Protein AF-A0A6A8FCG9-F1 (afdb_monomer_lite)

Radius of gyration: 38.19 Å; chains: 1; bounding box: 105×22×112 Å

Foldseek 3Di:
DPPVVPVVVVVVVVPVPVPPPPPPVVVVVVVVVVVVVVVVVVVVVLVVLLVVLVVLLVLLVVLLVLLVVLLVLLVVLQVLLLVLLVVLVVVPVPPDPDDVVNLVSLVVSLVVSVVSLVVSVVSVVVSQVSVVVSPDPQGDDRQDCQCSVLSVDPDPVSSVVSNVVQADVVVRGGPSSVVVNVVSVVSSVVSVVVSVVSVVVSVVD

Sequence (205 aa):
MAWILGELSWWNHRNTRCSCCGSSSAQRTKKFLKQQLQAEKAENDRFLEMDKLRKEIDFANLYLEKFISYYDEYGNLYEKAINKLDRLLFIKDEKHYLIENDFIQVSATAYELEKDYNQLMNTYNLLKTMITNLDISIEIKKLSKDYLKPLEEYEFEEFKRKYRENLRIDLNEPEVLFSYQLYLTDHYNKIVEHVKLLNDQYRSI

Secondary structure (DSSP, 8-state):
--SSSSHHHHHHHH----TTSSHHHHHHHHHHHHHHHHHHHHHHHHHHHHHHHHHHHHHHHHHHHHHHHHHHHHHHHHHHHHHHHHHHHHHHHS-----HHHHHHHHHHHHHHHHHHHHHHHHHHHHHHHHHHTT-S-PPPPPPGGGGGGGG-SSHHHHHHHHHHHEETTTTEEHHHHHHHHHHHHHHHHHHHHHHHHHHHHHH-

Structure (mmCIF, N/CA/C/O backbone):
data_AF-A0A6A8FCG9-F1
#
_entry.id   AF-A0A6A8FCG9-F1
#
loop_
_atom_site.group_PDB
_atom_site.id
_atom_site.type_symbol
_atom_site.label_atom_id
_atom_site.label_alt_id
_atom_site.label_comp_id
_atom_site.label_asym_id
_atom_site.label_entity_id
_atom_site.label_seq_id
_atom_site.pdbx_PDB_ins_code
_atom_site.Cartn_x
_atom_site.Cartn_y
_atom_site.Cartn_z
_atom_site.occupancy
_atom_site.B_iso_or_equiv
_atom_site.auth_seq_id
_atom_site.auth_comp_id
_atom_site.auth_asym_id
_atom_site.auth_atom_id
_atom_site.pdbx_PDB_model_num
ATOM 1 N N . MET A 1 1 ? 79.045 12.529 -75.791 1.00 46.34 1 MET A N 1
ATOM 2 C CA . MET A 1 1 ? 78.167 12.994 -74.694 1.00 46.34 1 MET A CA 1
ATOM 3 C C . MET A 1 1 ? 76.752 13.244 -75.215 1.00 46.34 1 MET A C 1
ATOM 5 O O . MET A 1 1 ? 76.388 14.382 -75.452 1.00 46.34 1 MET A O 1
ATOM 9 N N . ALA A 1 2 ? 75.967 12.188 -75.444 1.00 46.94 2 ALA A N 1
ATOM 10 C CA . ALA A 1 2 ? 74.549 12.326 -75.818 1.00 46.94 2 ALA A CA 1
ATOM 11 C C . ALA A 1 2 ? 73.687 11.125 -75.374 1.00 46.94 2 ALA A C 1
ATOM 13 O O . ALA A 1 2 ? 72.554 10.988 -75.808 1.00 46.94 2 ALA A O 1
ATOM 14 N N . TRP A 1 3 ? 74.216 10.258 -74.501 1.00 39.25 3 TRP A N 1
ATOM 15 C CA . TRP A 1 3 ? 73.508 9.074 -73.993 1.00 39.25 3 TRP A CA 1
ATOM 16 C C . TRP A 1 3 ? 72.964 9.251 -72.566 1.00 39.25 3 TRP A C 1
ATOM 18 O O . TRP A 1 3 ? 72.280 8.376 -72.064 1.00 39.25 3 TRP A O 1
ATOM 28 N N . ILE A 1 4 ? 73.204 10.406 -71.931 1.00 48.38 4 ILE A N 1
ATOM 29 C CA . ILE A 1 4 ? 72.737 10.704 -70.560 1.00 48.38 4 ILE A CA 1
ATOM 30 C C . ILE A 1 4 ? 71.414 11.504 -70.558 1.00 48.38 4 ILE A C 1
ATOM 32 O O . ILE A 1 4 ? 70.748 11.615 -69.536 1.00 48.38 4 ILE A O 1
ATOM 36 N N . LEU A 1 5 ? 70.964 12.016 -71.712 1.00 46.75 5 LEU A N 1
ATOM 37 C CA . LEU A 1 5 ? 69.726 12.810 -71.806 1.00 46.75 5 LEU A CA 1
ATOM 38 C C . LEU A 1 5 ? 68.478 11.992 -72.193 1.00 46.75 5 LEU A C 1
ATOM 40 O O . LEU A 1 5 ? 67.368 12.508 -72.105 1.00 46.75 5 LEU A O 1
ATOM 44 N N . GLY A 1 6 ? 68.633 10.719 -72.576 1.00 43.69 6 GLY A N 1
ATOM 45 C CA . GLY A 1 6 ? 67.507 9.833 -72.909 1.00 43.69 6 GLY A CA 1
ATOM 46 C C . GLY A 1 6 ? 66.831 9.197 -71.688 1.00 43.69 6 GLY A C 1
ATOM 47 O O . GLY A 1 6 ? 65.606 9.070 -71.654 1.00 43.69 6 GLY A O 1
ATOM 48 N N . GLU A 1 7 ? 67.604 8.859 -70.651 1.00 42.38 7 GLU A N 1
ATOM 49 C CA . GLU A 1 7 ? 67.104 8.117 -69.481 1.00 42.38 7 GLU A CA 1
ATOM 50 C C . GLU A 1 7 ? 66.397 8.997 -68.436 1.00 42.38 7 GLU A C 1
ATOM 52 O O . GLU A 1 7 ? 65.542 8.512 -67.694 1.00 42.38 7 GLU A O 1
ATOM 57 N N . LEU A 1 8 ? 66.641 10.312 -68.433 1.00 43.81 8 LEU A N 1
ATOM 58 C CA . LEU A 1 8 ? 65.914 11.253 -67.568 1.00 43.81 8 LEU A CA 1
ATOM 59 C C . LEU A 1 8 ? 64.473 11.528 -68.045 1.00 43.81 8 LEU A C 1
ATOM 61 O O . LEU A 1 8 ? 63.628 11.926 -67.242 1.00 43.81 8 LEU A O 1
ATOM 65 N N . SER A 1 9 ? 64.153 11.263 -69.319 1.00 47.75 9 SER A N 1
ATOM 66 C CA . SER A 1 9 ? 62.776 11.391 -69.833 1.00 47.75 9 SER A CA 1
ATOM 67 C C . SER A 1 9 ? 61.881 10.205 -69.441 1.00 47.75 9 SER A C 1
ATOM 69 O O . SER A 1 9 ? 60.682 10.373 -69.220 1.00 47.75 9 SER A O 1
ATOM 71 N N . TRP A 1 10 ? 62.473 9.019 -69.261 1.00 42.97 10 TRP A N 1
ATOM 72 C CA . TRP A 1 10 ? 61.761 7.804 -68.851 1.00 42.97 10 TRP A CA 1
ATOM 73 C C . TRP A 1 10 ? 61.472 7.749 -67.348 1.00 42.97 10 TRP A C 1
ATOM 75 O O . TRP A 1 10 ? 60.494 7.125 -66.930 1.00 42.97 10 TRP A O 1
ATOM 85 N N . TRP A 1 11 ? 62.268 8.439 -66.527 1.00 42.28 11 TRP A N 1
ATOM 86 C CA . TRP A 1 11 ? 62.018 8.537 -65.086 1.00 42.28 11 TRP A CA 1
ATOM 87 C C . TRP A 1 11 ? 60.912 9.545 -64.738 1.00 42.28 11 TRP A C 1
ATOM 89 O O . TRP A 1 11 ? 60.097 9.284 -63.853 1.00 42.28 11 TRP A O 1
ATOM 99 N N . ASN A 1 12 ? 60.795 10.644 -65.493 1.00 43.72 12 ASN A N 1
ATOM 100 C CA . ASN A 1 12 ? 59.718 11.622 -65.296 1.00 43.72 12 ASN A CA 1
ATOM 101 C C . ASN A 1 12 ? 58.345 11.140 -65.799 1.00 43.72 12 ASN A C 1
ATOM 103 O O . ASN A 1 12 ? 57.317 11.617 -65.316 1.00 43.72 12 ASN A O 1
ATOM 107 N N . HIS A 1 13 ? 58.297 10.142 -66.688 1.00 45.53 13 HIS A N 1
ATOM 108 C CA . HIS A 1 13 ? 57.032 9.559 -67.150 1.00 45.53 13 HIS A CA 1
ATOM 109 C C . HIS A 1 13 ? 56.477 8.429 -66.273 1.00 45.53 13 HIS A C 1
ATOM 111 O O . HIS A 1 13 ? 55.287 8.138 -66.362 1.00 45.53 13 HIS A O 1
ATOM 117 N N . ARG A 1 14 ? 57.274 7.822 -65.380 1.00 40.66 14 ARG A N 1
ATOM 118 C CA . ARG A 1 14 ? 56.754 6.853 -64.389 1.00 40.66 14 ARG A CA 1
ATOM 119 C C . ARG A 1 14 ? 56.282 7.486 -63.085 1.00 40.66 14 ARG A C 1
ATOM 121 O O . ARG A 1 14 ? 55.603 6.817 -62.312 1.00 40.66 14 ARG A O 1
ATOM 128 N N . ASN A 1 15 ? 56.596 8.761 -62.859 1.00 43.50 15 ASN A N 1
ATOM 129 C CA . ASN A 1 15 ? 56.184 9.492 -61.662 1.00 43.50 15 ASN A CA 1
ATOM 130 C C . ASN A 1 15 ? 55.158 10.599 -61.928 1.00 43.50 15 ASN A C 1
ATOM 132 O O . ASN A 1 15 ? 54.900 11.431 -61.061 1.00 43.50 15 ASN A O 1
ATOM 136 N N . THR A 1 16 ? 54.456 10.542 -63.060 1.00 45.41 16 THR A N 1
ATOM 137 C CA . THR A 1 16 ? 53.083 11.055 -63.111 1.00 45.41 16 THR A CA 1
ATOM 138 C C . THR A 1 16 ? 52.189 10.053 -62.386 1.00 45.41 16 THR A C 1
ATOM 140 O O . THR A 1 16 ? 51.400 9.314 -62.972 1.00 45.41 16 THR A O 1
ATOM 143 N N . ARG A 1 17 ? 52.325 10.021 -61.051 1.00 44.09 17 ARG A N 1
ATOM 144 C CA . ARG A 1 17 ? 51.248 9.551 -60.183 1.00 44.09 17 ARG A CA 1
ATOM 145 C C . ARG A 1 17 ? 50.007 10.297 -60.637 1.00 44.09 17 ARG A C 1
ATOM 147 O O . ARG A 1 17 ? 49.941 11.518 -60.521 1.00 44.09 17 ARG A O 1
ATOM 154 N N . CYS A 1 18 ? 49.049 9.553 -61.172 1.00 45.53 18 CYS A N 1
ATOM 155 C CA . CYS A 1 18 ? 47.715 10.052 -61.414 1.00 45.53 18 CYS A CA 1
ATOM 156 C C . CYS A 1 18 ? 47.186 10.582 -60.073 1.00 45.53 18 CYS A C 1
ATOM 158 O O . CYS A 1 18 ? 46.784 9.815 -59.195 1.00 45.53 18 CYS A O 1
ATOM 160 N N . SER A 1 19 ? 47.230 11.901 -59.891 1.00 45.44 19 SER A N 1
ATOM 161 C CA . SER A 1 19 ? 46.722 12.607 -58.711 1.00 45.44 19 SER A CA 1
ATOM 162 C C . SER A 1 19 ? 45.193 12.532 -58.605 1.00 45.44 19 SER A C 1
ATOM 164 O O . SER A 1 19 ? 44.610 13.041 -57.653 1.00 45.44 19 SER A O 1
ATOM 166 N N . CYS A 1 20 ? 44.535 11.841 -59.541 1.00 48.50 20 CYS A N 1
ATOM 167 C CA . CYS A 1 20 ? 43.086 11.735 -59.637 1.00 48.50 2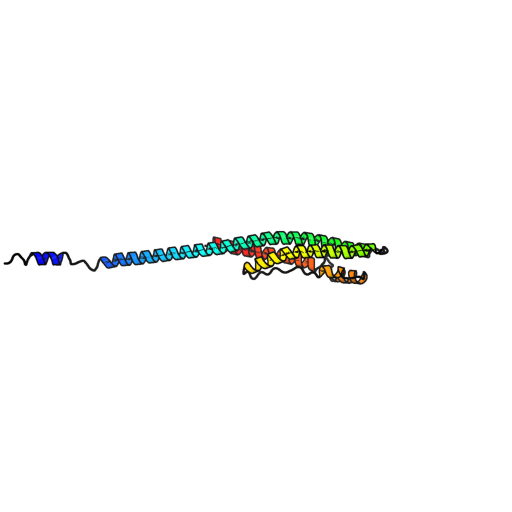0 CYS A CA 1
ATOM 168 C C . CYS A 1 20 ? 42.508 10.399 -59.131 1.00 48.50 20 CYS A C 1
ATOM 170 O O . CYS A 1 20 ? 41.290 10.284 -59.032 1.00 48.50 20 CYS A O 1
ATOM 172 N N . CYS A 1 21 ? 43.333 9.406 -58.759 1.00 46.78 21 CYS A N 1
ATOM 173 C CA . CYS A 1 21 ? 42.839 8.075 -58.352 1.00 46.78 21 CYS A CA 1
ATOM 174 C C . CYS A 1 21 ? 42.989 7.749 -56.851 1.00 46.78 21 CYS A C 1
ATOM 176 O O . CYS A 1 21 ? 42.431 6.758 -56.389 1.00 46.78 21 CYS A O 1
ATOM 178 N N . GLY A 1 22 ? 43.705 8.573 -56.073 1.00 46.44 22 GLY A N 1
ATOM 179 C CA . GLY A 1 22 ? 43.894 8.373 -54.623 1.00 46.44 22 GLY A CA 1
ATOM 180 C C . GLY A 1 22 ? 42.853 9.062 -53.728 1.00 46.44 22 GLY A C 1
ATOM 181 O O . GLY A 1 22 ? 42.743 8.743 -52.548 1.00 46.44 22 GLY A O 1
ATOM 182 N N . SER A 1 23 ? 42.080 10.003 -54.274 1.00 54.47 23 SER A N 1
ATOM 183 C CA . SER A 1 23 ? 41.102 10.805 -53.526 1.00 54.47 23 SER A CA 1
ATOM 184 C C . SER A 1 23 ? 39.745 10.109 -53.391 1.00 54.47 23 SER A C 1
ATOM 186 O O . SER A 1 23 ? 39.128 10.168 -52.330 1.00 54.47 23 SER A O 1
ATOM 188 N N . SER A 1 24 ? 39.291 9.391 -54.423 1.00 60.97 24 SER A N 1
ATOM 189 C CA . SER A 1 24 ? 37.960 8.772 -54.441 1.00 60.97 24 SER A CA 1
ATOM 190 C C . SER A 1 24 ? 37.843 7.562 -53.507 1.00 60.97 24 SER A C 1
ATOM 192 O O . SER A 1 24 ? 36.815 7.402 -52.850 1.00 60.97 24 SER A O 1
ATOM 194 N N . SER A 1 25 ? 38.889 6.737 -53.392 1.00 66.38 25 SER A N 1
ATOM 195 C CA . SER A 1 25 ? 38.917 5.574 -52.497 1.00 66.38 25 SER A CA 1
ATOM 196 C C . SER A 1 25 ? 39.014 5.998 -51.031 1.00 66.38 25 SER A C 1
ATOM 198 O O . SER A 1 25 ? 38.178 5.589 -50.233 1.00 66.38 25 SER A O 1
ATOM 200 N N . ALA A 1 26 ? 39.933 6.902 -50.682 1.00 71.75 26 ALA A N 1
ATOM 201 C CA . ALA A 1 26 ? 40.074 7.426 -49.322 1.00 71.75 26 ALA A CA 1
ATOM 202 C C . ALA A 1 26 ? 38.817 8.180 -48.845 1.00 71.75 26 ALA A C 1
ATOM 204 O O . ALA A 1 26 ? 38.399 8.044 -47.693 1.00 71.75 26 ALA A O 1
ATOM 205 N N . GLN A 1 27 ? 38.165 8.940 -49.732 1.00 74.69 27 GLN A N 1
ATOM 206 C CA . GLN A 1 27 ? 36.923 9.650 -49.420 1.00 74.69 27 GLN A CA 1
ATOM 207 C C . GLN A 1 27 ? 35.727 8.695 -49.267 1.00 74.69 27 GLN A C 1
ATOM 209 O O . GLN A 1 27 ? 34.886 8.917 -48.392 1.00 74.69 27 GLN A O 1
ATOM 214 N N . ARG A 1 28 ? 35.679 7.596 -50.036 1.00 75.19 28 ARG A N 1
ATOM 215 C CA . ARG A 1 28 ? 34.712 6.499 -49.837 1.00 75.19 28 ARG A CA 1
ATOM 216 C C . ARG A 1 28 ? 34.945 5.775 -48.514 1.00 75.19 28 ARG A C 1
ATOM 218 O O . ARG A 1 28 ? 33.991 5.626 -47.758 1.00 75.19 28 ARG A O 1
ATOM 225 N N . THR A 1 29 ? 36.185 5.415 -48.188 1.00 82.12 29 THR A N 1
ATOM 226 C CA . THR A 1 29 ? 36.531 4.774 -46.909 1.00 82.12 29 THR A CA 1
ATOM 227 C C . THR A 1 29 ? 36.175 5.674 -45.728 1.00 82.12 29 THR A C 1
ATOM 229 O O . THR A 1 29 ? 35.545 5.223 -44.779 1.00 82.12 29 THR A O 1
ATOM 232 N N . LYS A 1 30 ? 36.465 6.980 -45.803 1.00 87.75 30 LYS A N 1
ATOM 233 C CA . LYS A 1 30 ? 36.070 7.949 -44.768 1.00 87.75 30 LYS A CA 1
ATOM 234 C C . LYS A 1 30 ? 34.550 8.049 -44.605 1.00 87.75 30 LYS A C 1
ATOM 236 O O . LYS A 1 30 ? 34.071 8.181 -43.482 1.00 87.75 30 LYS A O 1
ATOM 241 N N . LYS A 1 31 ? 33.786 8.014 -45.703 1.00 87.88 31 LYS A N 1
ATOM 242 C CA . LYS A 1 31 ? 32.314 8.014 -45.657 1.00 87.88 31 LYS A CA 1
ATOM 243 C C . LYS A 1 31 ? 31.780 6.724 -45.026 1.00 87.88 31 LYS A C 1
ATOM 245 O O . LYS A 1 31 ? 30.916 6.807 -44.163 1.00 87.88 31 LYS A O 1
ATOM 250 N N . PHE A 1 32 ? 32.330 5.575 -45.411 1.00 90.50 32 PHE A N 1
ATOM 251 C CA . PHE A 1 32 ? 31.978 4.266 -44.862 1.00 90.50 32 PHE A CA 1
ATOM 252 C C . PHE A 1 32 ? 32.263 4.177 -43.356 1.00 90.50 32 PHE A C 1
ATOM 254 O O . PHE A 1 32 ? 31.366 3.859 -42.586 1.00 90.50 32 PHE A O 1
ATOM 261 N N . LEU A 1 33 ? 33.462 4.574 -42.916 1.00 90.38 33 LEU A N 1
ATOM 262 C CA . LEU A 1 33 ? 33.827 4.600 -41.494 1.00 90.38 33 LEU A CA 1
ATOM 263 C C . LEU A 1 33 ? 32.928 5.538 -40.678 1.00 90.38 33 LEU A C 1
ATOM 265 O O . LEU A 1 33 ? 32.563 5.221 -39.553 1.00 90.38 33 LEU A O 1
ATOM 269 N N . LYS A 1 34 ? 32.526 6.686 -41.242 1.00 92.50 34 LYS A N 1
ATOM 270 C CA . LYS A 1 34 ? 31.551 7.575 -40.590 1.00 92.50 34 LYS A CA 1
ATOM 271 C C . LYS A 1 34 ? 30.178 6.921 -40.440 1.00 92.50 34 LYS A C 1
ATOM 273 O O . LYS A 1 34 ? 29.548 7.118 -39.409 1.00 92.50 34 LYS A O 1
ATOM 278 N N . GLN A 1 35 ? 29.722 6.179 -41.448 1.00 91.88 35 GLN A N 1
ATOM 279 C CA . GLN A 1 35 ? 28.451 5.453 -41.392 1.00 91.88 35 GLN A CA 1
ATOM 280 C C . GLN A 1 35 ? 28.502 4.319 -40.363 1.00 91.88 35 GLN A C 1
ATOM 282 O O . GLN A 1 35 ? 27.570 4.189 -39.580 1.00 91.88 35 GLN A O 1
ATOM 287 N N . GLN A 1 36 ? 29.604 3.562 -40.309 1.00 91.69 36 GLN A N 1
ATOM 288 C CA . GLN A 1 36 ? 29.809 2.536 -39.283 1.00 91.69 36 GLN A CA 1
ATOM 289 C C . GLN A 1 36 ? 29.826 3.136 -37.876 1.00 91.69 36 GLN A C 1
ATOM 291 O O . GLN A 1 36 ? 29.080 2.682 -37.021 1.00 91.69 36 GLN A O 1
ATOM 296 N N . LEU A 1 37 ? 30.576 4.221 -37.659 1.00 93.12 37 LEU A N 1
ATOM 297 C CA . LEU A 1 37 ? 30.614 4.900 -36.362 1.00 93.12 37 LEU A CA 1
ATOM 298 C C . LEU A 1 37 ? 29.236 5.434 -35.936 1.00 93.12 37 LEU A C 1
ATOM 300 O O . LEU A 1 37 ? 28.917 5.446 -34.752 1.00 93.12 37 LEU A O 1
ATOM 304 N N . GLN A 1 38 ? 28.422 5.916 -36.879 1.00 94.38 38 GLN A N 1
ATOM 305 C CA . GLN A 1 38 ? 27.052 6.350 -36.585 1.00 94.38 38 GLN A CA 1
ATOM 306 C C . GLN A 1 38 ? 26.146 5.173 -36.213 1.00 94.38 38 GLN A C 1
ATOM 308 O O . GLN A 1 38 ? 25.347 5.314 -35.292 1.00 94.38 38 GLN A O 1
ATOM 313 N N . ALA A 1 39 ? 26.286 4.034 -36.895 1.00 92.19 39 ALA A N 1
ATOM 314 C CA . ALA A 1 39 ? 25.538 2.823 -36.578 1.00 92.19 39 ALA A CA 1
ATOM 315 C C . ALA A 1 39 ? 25.921 2.271 -35.195 1.00 92.19 39 ALA A C 1
ATOM 317 O O . ALA A 1 39 ? 25.033 2.037 -34.385 1.00 92.19 39 ALA A O 1
ATOM 318 N N . GLU A 1 40 ? 27.219 2.174 -34.888 1.00 90.75 40 GLU A N 1
ATOM 319 C CA . GLU A 1 40 ? 27.709 1.726 -33.575 1.00 90.75 40 GLU A CA 1
ATOM 320 C C . GLU A 1 40 ? 27.253 2.647 -32.440 1.00 90.75 40 GLU A C 1
ATOM 322 O O . GLU A 1 40 ? 26.867 2.174 -31.375 1.00 90.75 40 GLU A O 1
ATOM 327 N N . LYS A 1 41 ? 27.254 3.970 -32.655 1.00 93.88 41 LYS A N 1
ATOM 328 C CA . LYS A 1 41 ? 26.721 4.918 -31.665 1.00 93.88 41 LYS A CA 1
ATOM 329 C C . LYS A 1 41 ? 25.230 4.713 -31.429 1.00 93.88 41 LYS A C 1
ATOM 331 O O . LYS A 1 41 ? 24.822 4.631 -30.281 1.00 93.88 41 LYS A O 1
ATOM 336 N N . ALA A 1 42 ? 24.444 4.592 -32.499 1.00 92.62 42 ALA A N 1
ATOM 337 C CA . ALA A 1 42 ? 23.006 4.369 -32.388 1.00 92.62 42 ALA A CA 1
ATOM 338 C C . ALA A 1 42 ? 22.683 3.032 -31.701 1.00 92.62 42 ALA A C 1
ATOM 340 O O . ALA A 1 42 ? 21.748 2.956 -30.910 1.00 92.62 42 ALA A O 1
ATOM 341 N N . GLU A 1 43 ? 23.461 1.987 -31.977 1.00 92.06 43 GLU A N 1
ATOM 342 C CA . GLU A 1 43 ? 23.333 0.692 -31.314 1.00 92.06 43 GLU A CA 1
ATOM 343 C C . GLU A 1 43 ? 23.696 0.783 -29.825 1.00 92.06 43 GLU A C 1
ATOM 345 O O . GLU A 1 43 ? 22.937 0.315 -28.979 1.00 92.06 43 GLU A O 1
ATOM 350 N N . ASN A 1 44 ? 24.792 1.462 -29.479 1.00 94.00 44 ASN A N 1
ATOM 351 C CA . ASN A 1 44 ? 25.169 1.693 -28.085 1.00 94.00 44 ASN A CA 1
ATOM 352 C C . ASN A 1 44 ? 24.121 2.524 -27.323 1.00 94.00 44 ASN A C 1
ATOM 354 O O . ASN A 1 44 ? 23.804 2.207 -26.179 1.00 94.00 44 ASN A O 1
ATOM 358 N N . ASP A 1 45 ? 23.549 3.552 -27.954 1.00 93.94 45 ASP A N 1
ATOM 359 C CA . ASP A 1 45 ? 22.483 4.364 -27.358 1.00 93.94 45 ASP A CA 1
ATOM 360 C C . ASP A 1 45 ? 21.235 3.511 -27.063 1.00 93.94 45 ASP A C 1
ATOM 362 O O . ASP A 1 45 ? 20.688 3.599 -25.962 1.00 93.94 45 ASP A O 1
ATOM 366 N N . ARG A 1 46 ? 20.848 2.609 -27.981 1.00 92.56 46 ARG A N 1
ATOM 367 C CA . ARG A 1 46 ? 19.765 1.632 -27.750 1.00 92.56 46 ARG A CA 1
ATOM 368 C C . ARG A 1 46 ? 20.067 0.703 -26.580 1.00 92.56 46 ARG A C 1
ATOM 370 O O . ARG A 1 46 ? 19.215 0.516 -25.717 1.00 92.56 46 ARG A O 1
ATOM 377 N N . PHE A 1 47 ? 21.276 0.141 -26.517 1.00 93.69 47 PHE A N 1
ATOM 378 C CA . PHE A 1 47 ? 21.676 -0.726 -25.405 1.00 93.69 47 PHE A CA 1
ATOM 379 C C . PHE A 1 47 ? 21.601 -0.005 -24.054 1.00 93.69 47 PHE A C 1
ATOM 381 O O . PHE A 1 47 ? 21.122 -0.581 -23.076 1.00 93.69 47 PHE A O 1
ATOM 388 N N . LEU A 1 48 ? 22.040 1.255 -23.994 1.00 94.12 48 LEU A N 1
ATOM 389 C CA . LEU A 1 48 ? 21.961 2.071 -22.781 1.00 94.12 48 LEU A CA 1
ATOM 390 C C . LEU A 1 48 ? 20.513 2.352 -22.368 1.00 94.12 48 LEU A C 1
ATOM 392 O O . LEU A 1 48 ? 20.210 2.339 -21.176 1.00 94.12 48 LEU A O 1
ATOM 396 N N . GLU A 1 49 ? 19.624 2.614 -23.324 1.00 94.19 49 GLU A N 1
ATOM 397 C CA . GLU A 1 49 ? 18.199 2.832 -23.062 1.00 94.19 49 GLU A CA 1
ATOM 398 C C . GLU A 1 49 ? 17.516 1.559 -22.542 1.00 94.19 49 GLU A C 1
ATOM 400 O O . GLU A 1 49 ? 16.843 1.597 -21.511 1.00 94.19 49 GLU A O 1
ATOM 405 N N . MET A 1 50 ? 17.780 0.410 -23.171 1.00 94.06 50 MET A N 1
ATOM 406 C CA . MET A 1 50 ? 17.284 -0.888 -22.704 1.00 94.06 50 MET A CA 1
ATOM 407 C C . MET A 1 50 ? 17.774 -1.222 -21.288 1.00 94.06 50 MET A C 1
ATOM 409 O O . MET A 1 50 ? 16.996 -1.714 -20.474 1.00 94.06 50 MET A O 1
ATOM 413 N N . ASP A 1 51 ? 19.045 -0.959 -20.965 1.00 94.56 51 ASP A N 1
ATOM 414 C CA . ASP A 1 51 ? 19.591 -1.214 -19.623 1.00 94.56 51 ASP A CA 1
ATOM 415 C C . ASP A 1 51 ? 18.936 -0.331 -18.548 1.00 94.56 51 ASP A C 1
ATOM 417 O O . ASP A 1 51 ? 18.650 -0.806 -17.447 1.00 94.56 51 ASP A O 1
ATOM 421 N N . LYS A 1 52 ? 18.636 0.936 -18.869 1.00 92.56 52 LYS A N 1
ATOM 422 C CA . LYS A 1 52 ? 17.888 1.834 -17.973 1.00 92.56 52 LYS A CA 1
ATOM 423 C C . LYS A 1 52 ? 16.476 1.320 -17.716 1.00 92.56 52 LYS A C 1
ATOM 425 O O . LYS A 1 52 ? 16.120 1.104 -16.560 1.00 92.56 52 LYS A O 1
ATOM 430 N N . LEU A 1 53 ? 15.719 1.048 -18.780 1.00 93.81 53 LEU A N 1
ATOM 431 C CA . LEU A 1 53 ? 14.350 0.536 -18.674 1.00 93.81 53 LEU A CA 1
ATOM 432 C C . LEU A 1 53 ? 14.303 -0.782 -17.902 1.00 93.81 53 LEU A C 1
ATOM 434 O O . LEU A 1 53 ? 13.438 -0.975 -17.054 1.00 93.81 53 LEU A O 1
ATOM 438 N N . ARG A 1 54 ? 15.268 -1.679 -18.131 1.00 94.56 54 ARG A N 1
ATOM 439 C CA . ARG A 1 54 ? 15.367 -2.933 -17.381 1.00 94.56 54 ARG A CA 1
ATOM 440 C C . ARG A 1 54 ? 15.535 -2.694 -15.881 1.00 94.56 54 ARG A C 1
ATOM 442 O O . ARG A 1 54 ? 14.836 -3.322 -15.093 1.00 94.56 54 ARG A O 1
ATOM 449 N N . LYS A 1 55 ? 16.434 -1.789 -15.485 1.00 92.81 55 LYS A N 1
ATOM 450 C CA . LYS A 1 55 ? 16.649 -1.441 -14.071 1.00 92.81 55 LYS A CA 1
ATOM 451 C C . LYS A 1 55 ? 15.397 -0.848 -13.433 1.00 92.81 55 LYS A C 1
ATOM 453 O O . LYS A 1 55 ? 15.078 -1.198 -12.300 1.00 92.81 55 LYS A O 1
ATOM 458 N N . GLU A 1 56 ? 14.687 0.013 -14.155 1.00 92.12 56 GLU A N 1
ATOM 459 C CA . GLU A 1 56 ? 13.421 0.589 -13.692 1.00 92.12 56 GLU A CA 1
ATOM 460 C C . GLU A 1 56 ? 12.340 -0.487 -13.522 1.00 92.12 56 GLU A C 1
ATOM 462 O O . GLU A 1 56 ? 11.694 -0.538 -12.476 1.00 92.12 56 GLU A O 1
ATOM 467 N N . ILE A 1 57 ? 12.201 -1.408 -14.483 1.00 94.00 57 ILE A N 1
ATOM 468 C CA . ILE A 1 57 ? 11.274 -2.550 -14.399 1.00 94.00 57 ILE A CA 1
ATOM 469 C C . ILE A 1 57 ? 11.603 -3.435 -13.192 1.00 94.00 57 ILE A C 1
ATOM 471 O O . ILE A 1 57 ? 10.708 -3.770 -12.414 1.00 94.00 57 ILE A O 1
ATOM 475 N N . ASP A 1 58 ? 12.872 -3.812 -13.018 1.00 93.69 58 ASP A N 1
ATOM 476 C CA . ASP A 1 58 ? 13.316 -4.663 -11.909 1.00 93.69 58 ASP A CA 1
ATOM 477 C C . ASP A 1 58 ? 13.002 -4.006 -10.556 1.00 93.69 58 ASP A C 1
ATOM 479 O O . ASP A 1 58 ? 12.500 -4.653 -9.632 1.00 93.69 58 ASP A O 1
ATOM 483 N N . PHE A 1 59 ? 13.234 -2.700 -10.448 1.00 92.44 59 PHE A N 1
ATOM 484 C CA . PHE A 1 59 ? 12.974 -1.953 -9.226 1.00 92.44 59 PHE A CA 1
ATOM 485 C C . PHE A 1 59 ? 11.470 -1.747 -8.960 1.00 92.44 59 PHE A C 1
ATOM 487 O O . PHE A 1 59 ? 11.024 -1.903 -7.820 1.00 92.44 59 PHE A O 1
ATOM 494 N N . ALA A 1 60 ? 10.662 -1.486 -9.992 1.00 93.00 60 ALA A N 1
ATOM 495 C CA . ALA A 1 60 ? 9.205 -1.401 -9.880 1.00 93.00 60 ALA A CA 1
ATOM 496 C C . ALA A 1 60 ? 8.573 -2.745 -9.471 1.00 93.00 60 ALA A C 1
ATOM 498 O O . ALA A 1 60 ? 7.663 -2.784 -8.640 1.00 93.00 60 ALA A O 1
ATOM 499 N N . ASN A 1 61 ? 9.091 -3.861 -9.989 1.00 94.44 61 ASN A N 1
ATOM 500 C CA . ASN A 1 61 ? 8.670 -5.201 -9.576 1.00 94.44 61 ASN A CA 1
ATOM 501 C C . ASN A 1 61 ? 9.034 -5.490 -8.114 1.00 94.44 61 ASN A C 1
ATOM 503 O O . ASN A 1 61 ? 8.205 -6.013 -7.369 1.00 94.44 61 ASN A O 1
ATOM 507 N N . LEU A 1 62 ? 10.237 -5.101 -7.677 1.00 94.19 62 LEU A N 1
ATOM 508 C CA . LEU A 1 62 ? 10.636 -5.216 -6.274 1.00 94.19 62 LEU A CA 1
ATOM 509 C C . LEU A 1 62 ? 9.714 -4.391 -5.364 1.00 94.19 62 LEU A C 1
ATOM 511 O O . LEU A 1 62 ? 9.334 -4.848 -4.286 1.00 94.19 62 LEU A O 1
ATOM 515 N N . TYR A 1 63 ? 9.329 -3.187 -5.795 1.00 94.81 63 TYR A N 1
ATOM 516 C CA . TYR A 1 63 ? 8.345 -2.376 -5.082 1.00 94.81 63 TYR A CA 1
ATOM 517 C C . TYR A 1 63 ? 6.997 -3.097 -4.958 1.00 94.81 63 TYR A C 1
ATOM 519 O O . TYR A 1 63 ? 6.456 -3.172 -3.855 1.00 94.81 63 TYR A O 1
ATOM 527 N N . LEU A 1 64 ? 6.474 -3.659 -6.054 1.00 94.75 64 LEU A N 1
ATOM 528 C CA . LEU A 1 64 ? 5.212 -4.408 -6.049 1.00 94.75 64 LEU A CA 1
ATOM 529 C C . LEU A 1 64 ? 5.247 -5.600 -5.093 1.00 94.75 64 LEU A C 1
ATOM 531 O O . LEU A 1 64 ? 4.287 -5.811 -4.357 1.00 94.75 64 LEU A O 1
ATOM 535 N N . GLU A 1 65 ? 6.349 -6.348 -5.059 1.00 95.38 65 GLU A N 1
ATOM 536 C CA . GLU A 1 65 ? 6.522 -7.466 -4.128 1.00 95.38 65 GLU A CA 1
ATOM 537 C C . GLU A 1 65 ? 6.373 -7.003 -2.671 1.00 95.38 65 GLU A C 1
ATOM 539 O O . GLU A 1 65 ? 5.601 -7.579 -1.903 1.00 95.38 65 GLU A O 1
ATOM 544 N N . LYS A 1 66 ? 7.061 -5.917 -2.294 1.00 95.06 66 LYS A N 1
ATOM 545 C CA . LYS A 1 66 ? 6.957 -5.354 -0.939 1.00 95.06 66 LYS A CA 1
ATOM 546 C C . LYS A 1 66 ? 5.583 -4.753 -0.665 1.00 95.06 66 LYS A C 1
ATOM 548 O O . LYS A 1 66 ? 5.112 -4.812 0.469 1.00 95.06 66 LYS A O 1
ATOM 553 N N . PHE A 1 67 ? 4.935 -4.194 -1.683 1.00 95.81 67 PHE A N 1
ATOM 554 C CA . PHE A 1 67 ? 3.593 -3.641 -1.559 1.00 95.81 67 PHE A CA 1
ATOM 555 C C . PHE A 1 67 ? 2.557 -4.734 -1.284 1.00 95.81 67 PHE A C 1
ATOM 557 O O . PHE A 1 67 ? 1.685 -4.535 -0.446 1.00 95.81 67 PHE A O 1
ATOM 564 N N . ILE A 1 68 ? 2.675 -5.900 -1.923 1.00 95.06 68 ILE A N 1
ATOM 565 C CA . ILE A 1 68 ? 1.800 -7.049 -1.649 1.00 95.06 68 ILE A CA 1
ATOM 566 C C . ILE A 1 68 ? 1.951 -7.494 -0.190 1.00 95.06 68 ILE A C 1
ATOM 568 O O . ILE A 1 68 ? 0.949 -7.634 0.503 1.00 95.06 68 ILE A O 1
ATOM 572 N N . SER A 1 69 ? 3.183 -7.611 0.321 1.00 93.44 69 SER A N 1
ATOM 573 C CA . SER A 1 69 ? 3.394 -7.932 1.743 1.00 93.44 69 SER A CA 1
ATOM 574 C C . SER A 1 69 ? 2.759 -6.895 2.677 1.00 93.44 69 SER A C 1
ATOM 576 O O . SER A 1 69 ? 2.117 -7.259 3.657 1.00 93.44 69 SER A O 1
ATOM 578 N N . TYR A 1 70 ? 2.880 -5.605 2.355 1.00 95.62 70 TYR A N 1
ATOM 579 C CA . TYR A 1 70 ? 2.223 -4.531 3.105 1.00 95.62 70 TYR A CA 1
ATOM 580 C C . TYR A 1 70 ? 0.695 -4.629 3.071 1.00 95.62 70 TYR A C 1
ATOM 582 O O . TYR A 1 70 ? 0.032 -4.384 4.077 1.00 95.62 70 TYR A O 1
ATOM 590 N N . TYR A 1 71 ? 0.133 -4.970 1.914 1.00 94.81 71 TYR A N 1
ATOM 591 C CA . TYR A 1 71 ? -1.301 -5.142 1.730 1.00 94.81 71 TYR A CA 1
ATOM 592 C C . TYR A 1 71 ? -1.839 -6.304 2.575 1.00 94.81 71 TYR A C 1
ATOM 594 O O . TYR A 1 71 ? -2.859 -6.152 3.244 1.00 94.81 71 TYR A O 1
ATOM 602 N N . ASP A 1 72 ? -1.115 -7.422 2.623 1.00 92.81 72 ASP A N 1
ATOM 603 C CA . ASP A 1 72 ? -1.465 -8.572 3.463 1.00 92.81 72 ASP A CA 1
ATOM 604 C C . ASP A 1 72 ? -1.356 -8.237 4.962 1.00 92.81 72 ASP A C 1
ATOM 606 O O . ASP A 1 72 ? -2.236 -8.578 5.758 1.00 92.81 72 ASP A O 1
ATOM 610 N N . GLU A 1 73 ? -0.296 -7.531 5.374 1.00 92.31 73 GLU A N 1
ATOM 611 C CA . GLU A 1 73 ? -0.144 -7.018 6.745 1.00 92.31 73 GLU A CA 1
ATOM 612 C C . GLU A 1 73 ? -1.309 -6.096 7.125 1.00 92.31 73 GLU A C 1
ATOM 614 O O . GLU A 1 73 ? -1.881 -6.216 8.214 1.00 92.31 73 GLU A O 1
ATOM 619 N N . TYR A 1 74 ? -1.693 -5.208 6.210 1.00 94.81 74 TYR A N 1
ATOM 620 C CA . TYR A 1 74 ? -2.823 -4.314 6.387 1.00 94.81 74 TYR A CA 1
ATOM 621 C C . TYR A 1 74 ? -4.150 -5.073 6.502 1.00 94.81 74 TYR A C 1
ATOM 623 O O . TYR A 1 74 ? -4.916 -4.779 7.416 1.00 94.81 74 TYR A O 1
ATOM 631 N N . GLY A 1 75 ? -4.412 -6.066 5.647 1.00 91.81 75 GLY A N 1
ATOM 632 C CA . GLY A 1 75 ? -5.630 -6.881 5.708 1.00 91.81 75 GLY A CA 1
ATOM 633 C C . GLY A 1 75 ? -5.783 -7.605 7.050 1.00 91.81 75 GLY A C 1
ATOM 634 O O . GLY A 1 75 ? -6.848 -7.579 7.664 1.00 91.81 75 GLY A O 1
ATOM 635 N N . ASN A 1 76 ? -4.687 -8.146 7.588 1.00 89.88 76 ASN A N 1
ATOM 636 C CA . ASN A 1 76 ? -4.692 -8.745 8.925 1.00 89.88 76 ASN A CA 1
ATOM 637 C C . ASN A 1 76 ? -5.006 -7.723 10.030 1.00 89.88 76 ASN A C 1
ATOM 639 O O . ASN A 1 76 ? -5.721 -8.036 10.985 1.00 89.88 76 ASN A O 1
ATOM 643 N N . LEU A 1 77 ? -4.460 -6.506 9.931 1.00 89.75 77 LEU A N 1
ATOM 644 C CA . LEU A 1 77 ? -4.775 -5.418 10.858 1.00 89.75 77 LEU A CA 1
ATOM 645 C C . LEU A 1 77 ? -6.242 -4.994 10.728 1.00 89.75 77 LEU A C 1
ATOM 647 O O . LEU A 1 77 ? -6.896 -4.788 11.747 1.00 89.75 77 LEU A O 1
ATOM 651 N N . TYR A 1 78 ? -6.753 -4.891 9.501 1.00 89.06 78 TYR A N 1
ATOM 652 C CA . TYR A 1 78 ? -8.123 -4.503 9.173 1.00 89.06 78 TYR A CA 1
ATOM 653 C C . TYR A 1 78 ? -9.139 -5.389 9.892 1.00 89.06 78 TYR A C 1
ATOM 655 O O . TYR A 1 78 ? -9.937 -4.904 10.697 1.00 89.06 78 TYR A O 1
ATOM 663 N N . GLU A 1 79 ? -9.044 -6.701 9.673 1.00 88.06 79 GLU A N 1
ATOM 664 C CA . GLU A 1 79 ? -9.946 -7.684 10.273 1.00 88.06 79 GLU A CA 1
ATOM 665 C C . GL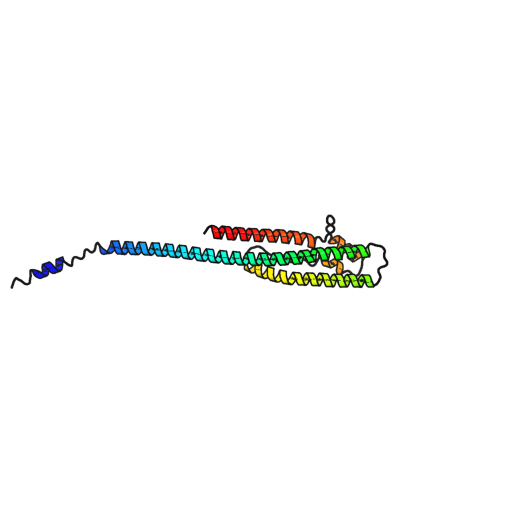U A 1 79 ? -9.850 -7.680 11.802 1.00 88.06 79 GLU A C 1
ATOM 667 O O . GLU A 1 79 ? -10.863 -7.714 12.503 1.00 88.06 79 GLU A O 1
ATOM 672 N N . LYS A 1 80 ? -8.632 -7.608 12.354 1.00 88.25 80 LYS A N 1
ATOM 673 C CA . LYS A 1 80 ? -8.430 -7.544 13.808 1.00 88.25 80 LYS A CA 1
ATOM 674 C C . LYS A 1 80 ? -9.015 -6.273 14.415 1.00 88.25 80 LYS A C 1
ATOM 676 O O . LYS A 1 80 ? -9.618 -6.348 15.484 1.00 88.25 80 LYS A O 1
ATOM 681 N N . ALA A 1 81 ? -8.818 -5.124 13.773 1.00 86.50 81 ALA A N 1
ATOM 682 C CA . ALA A 1 81 ? -9.305 -3.840 14.257 1.00 86.50 81 ALA A CA 1
ATOM 683 C C . ALA A 1 81 ? -10.833 -3.821 14.302 1.00 86.50 81 ALA A C 1
ATOM 685 O O . ALA A 1 81 ? -11.389 -3.483 15.345 1.00 86.50 81 ALA A O 1
ATOM 686 N N . ILE A 1 82 ? -11.497 -4.259 13.229 1.00 86.25 82 ILE A N 1
ATOM 687 C CA . ILE A 1 82 ? -12.963 -4.361 13.178 1.00 86.25 82 ILE A CA 1
ATOM 688 C C . ILE A 1 82 ? -13.469 -5.294 14.276 1.00 86.25 82 ILE A C 1
ATOM 690 O O . ILE A 1 82 ? -14.210 -4.852 15.149 1.00 86.25 82 ILE A O 1
ATOM 694 N N . ASN A 1 83 ? -12.972 -6.535 14.326 1.00 85.12 83 ASN A N 1
ATOM 695 C CA . ASN A 1 83 ? -13.421 -7.527 15.306 1.00 85.12 83 ASN A CA 1
ATOM 696 C C . ASN A 1 83 ? -13.284 -7.043 16.758 1.00 85.12 83 ASN A C 1
ATOM 698 O O . ASN A 1 83 ? -14.152 -7.302 17.595 1.00 85.12 83 ASN A O 1
ATOM 702 N N . LYS A 1 84 ? -12.185 -6.356 17.090 1.00 84.56 84 LYS A N 1
ATOM 703 C CA . LYS A 1 84 ? -11.966 -5.844 18.449 1.00 84.56 84 LYS A CA 1
ATOM 704 C C . LYS A 1 84 ? -12.842 -4.636 18.762 1.00 84.56 84 LYS A C 1
ATOM 706 O O . LYS A 1 84 ? -13.377 -4.564 19.865 1.00 84.56 84 LYS A O 1
ATOM 711 N N . LEU A 1 85 ? -12.996 -3.710 17.819 1.00 81.44 85 LEU A N 1
ATOM 712 C CA . LEU A 1 85 ? -13.838 -2.529 18.003 1.00 81.44 85 LEU A CA 1
ATOM 713 C C . LEU A 1 85 ? -15.322 -2.910 18.116 1.00 81.44 85 LEU A C 1
ATOM 715 O O . LEU A 1 85 ? -15.989 -2.445 19.039 1.00 81.44 85 LEU A O 1
ATOM 719 N N . ASP A 1 86 ? -15.800 -3.832 17.279 1.00 78.31 86 ASP A N 1
ATOM 720 C CA . ASP A 1 86 ? -17.163 -4.371 17.354 1.00 78.31 86 ASP A CA 1
ATOM 721 C C . ASP A 1 86 ? -17.405 -5.110 18.670 1.00 78.31 86 ASP A C 1
ATOM 723 O O . ASP A 1 86 ? -18.430 -4.916 19.324 1.00 78.31 86 ASP A O 1
ATOM 727 N N . ARG A 1 87 ? -16.441 -5.924 19.118 1.00 77.31 87 ARG A N 1
ATOM 728 C CA . ARG A 1 87 ? -16.540 -6.612 20.409 1.00 77.31 87 ARG A CA 1
ATOM 729 C C . ARG A 1 87 ? -16.619 -5.626 21.575 1.00 77.31 87 ARG A C 1
ATOM 731 O O . ARG A 1 87 ? -17.394 -5.855 22.500 1.00 77.31 87 ARG A O 1
ATOM 738 N N . LEU A 1 88 ? -15.845 -4.541 21.539 1.00 74.25 88 LEU A N 1
ATOM 739 C CA . LEU A 1 88 ? -15.910 -3.483 22.549 1.00 74.25 88 LEU A CA 1
ATOM 740 C C . LEU A 1 88 ? -17.238 -2.722 22.511 1.00 74.25 88 LEU A C 1
ATOM 742 O O . LEU A 1 88 ? -17.719 -2.311 23.566 1.00 74.25 88 LEU A O 1
ATOM 746 N N . LEU A 1 89 ? -17.846 -2.556 21.334 1.00 72.25 89 LEU A N 1
ATOM 747 C CA . LEU A 1 89 ? -19.197 -2.017 21.225 1.00 72.25 89 LEU A CA 1
ATOM 748 C C . LEU A 1 89 ? -20.220 -2.989 21.837 1.00 72.25 89 LEU A C 1
ATOM 750 O O . LEU A 1 89 ? -21.014 -2.572 22.673 1.00 72.25 89 LEU A O 1
ATOM 754 N N . PHE A 1 90 ? -20.162 -4.278 21.483 1.00 68.94 90 PHE A N 1
ATOM 755 C CA . PHE A 1 90 ? -21.100 -5.310 21.941 1.00 68.94 90 PHE A CA 1
ATOM 756 C C . PHE A 1 90 ? -21.070 -5.517 23.462 1.00 68.94 90 PHE A C 1
ATOM 758 O O . PHE A 1 90 ? -22.115 -5.460 24.106 1.00 68.94 90 PHE A O 1
ATOM 765 N N . ILE A 1 91 ? -19.876 -5.695 24.046 1.00 62.25 91 ILE A N 1
ATOM 766 C CA . ILE A 1 91 ? -19.693 -5.907 25.497 1.00 62.25 91 ILE A CA 1
ATOM 767 C C . ILE A 1 91 ? -20.291 -4.757 26.312 1.00 62.25 91 ILE A C 1
ATOM 769 O O . ILE A 1 91 ? -20.741 -4.967 27.435 1.00 62.25 91 ILE A O 1
ATOM 773 N N . LYS A 1 92 ? -20.292 -3.543 25.759 1.00 56.75 92 LYS A N 1
ATOM 774 C CA . LYS A 1 92 ? -20.727 -2.352 26.479 1.00 56.75 92 LYS A CA 1
ATOM 775 C C . LYS A 1 92 ? -22.169 -1.910 26.156 1.00 56.75 92 LYS A C 1
ATOM 777 O O . LYS A 1 92 ? -22.710 -1.097 26.900 1.00 56.75 92 LYS A O 1
ATOM 782 N N . ASP A 1 93 ? -22.800 -2.413 25.084 1.00 58.69 93 ASP A N 1
ATOM 783 C CA . ASP A 1 93 ? -24.203 -2.097 24.728 1.00 58.69 93 ASP A CA 1
ATOM 784 C C . ASP A 1 93 ? -25.221 -3.013 25.439 1.00 58.69 93 ASP A C 1
ATOM 786 O O . ASP A 1 93 ? -26.357 -2.608 25.707 1.00 58.69 93 ASP A O 1
ATOM 790 N N . GLU A 1 94 ? -24.826 -4.234 25.818 1.00 51.47 94 GLU A N 1
ATOM 791 C CA . GLU A 1 94 ? -25.601 -5.016 26.779 1.00 51.47 94 GLU A CA 1
ATOM 792 C C . GLU A 1 94 ? -25.461 -4.367 28.161 1.00 51.47 94 GLU A C 1
ATOM 794 O O . GLU A 1 94 ? -24.362 -4.064 28.608 1.00 51.47 94 GLU A O 1
ATOM 799 N N . LYS A 1 95 ? -26.582 -4.149 28.863 1.00 50.38 95 LYS 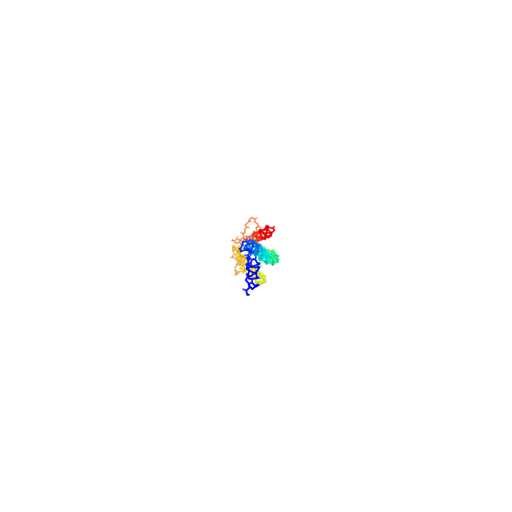A N 1
ATOM 800 C CA . LYS A 1 95 ? -26.662 -3.597 30.235 1.00 50.38 95 LYS A CA 1
ATOM 801 C C . LYS A 1 95 ? -26.034 -4.522 31.295 1.00 50.38 95 LYS A C 1
ATOM 803 O O . LYS A 1 95 ? -26.604 -4.736 32.365 1.00 50.38 95 LYS A O 1
ATOM 808 N N . HIS A 1 96 ? -24.921 -5.162 30.980 1.00 49.03 96 HIS A N 1
ATOM 809 C CA . HIS A 1 96 ? -24.097 -5.896 31.912 1.00 49.03 96 HIS A CA 1
ATOM 810 C C . HIS A 1 96 ? -23.334 -4.859 32.732 1.00 49.03 96 HIS A C 1
ATOM 812 O O . HIS A 1 96 ? -22.773 -3.907 32.197 1.00 49.03 96 HIS A O 1
ATOM 818 N N . TYR A 1 97 ? -23.408 -4.981 34.056 1.00 47.03 97 TYR A N 1
ATOM 819 C CA . TYR A 1 97 ? -22.650 -4.124 34.956 1.00 47.03 97 TYR A CA 1
ATOM 820 C C . TYR A 1 97 ? -21.171 -4.238 34.584 1.00 47.03 97 TYR A C 1
ATOM 822 O O . TYR A 1 97 ? -20.587 -5.298 34.788 1.00 47.03 97 TYR A O 1
ATOM 830 N N . LEU A 1 98 ? -20.601 -3.168 34.022 1.00 51.50 98 LEU A N 1
ATOM 831 C CA . LEU A 1 98 ? -19.173 -3.086 33.734 1.00 51.50 98 LEU A CA 1
ATOM 832 C C . LEU A 1 98 ? -18.418 -3.296 35.048 1.00 51.50 98 LEU A C 1
ATOM 834 O O . LEU A 1 98 ? -18.599 -2.534 36.002 1.00 51.50 98 LEU A O 1
ATOM 838 N N . ILE A 1 99 ? -17.604 -4.342 35.113 1.00 50.81 99 ILE A N 1
ATOM 839 C CA . ILE A 1 99 ? -16.690 -4.590 36.234 1.00 50.81 99 ILE A CA 1
ATOM 840 C C . ILE A 1 99 ? -15.333 -3.998 35.814 1.00 50.81 99 ILE A C 1
ATOM 842 O O . ILE A 1 99 ? -15.038 -3.933 34.626 1.00 50.81 99 ILE A O 1
ATOM 846 N N . GLU A 1 100 ? -14.468 -3.569 36.741 1.00 47.50 100 GLU A N 1
ATOM 847 C CA . GLU A 1 100 ? -13.132 -3.001 36.430 1.00 47.50 100 GLU A CA 1
ATOM 848 C C . GLU A 1 100 ? -12.308 -3.820 35.407 1.00 47.50 100 GLU A C 1
ATOM 850 O O . GLU A 1 100 ? -11.516 -3.261 34.645 1.00 47.50 100 GLU A O 1
ATOM 855 N N . ASN A 1 101 ? -12.539 -5.135 35.325 1.00 52.28 101 ASN A N 1
ATOM 856 C CA . ASN A 1 101 ? -11.944 -6.024 34.322 1.00 52.28 101 ASN A CA 1
ATOM 857 C C . ASN A 1 101 ? -12.260 -5.642 32.861 1.00 52.28 101 ASN A C 1
ATOM 859 O O . ASN A 1 101 ? -11.457 -5.936 31.975 1.00 52.28 101 ASN A O 1
ATOM 863 N N . ASP A 1 102 ? -13.378 -4.967 32.594 1.00 52.22 102 ASP A N 1
ATOM 864 C CA . ASP A 1 102 ? -13.787 -4.563 31.243 1.00 52.22 102 ASP A CA 1
ATOM 865 C C . ASP A 1 102 ? -12.990 -3.343 30.743 1.00 52.22 102 ASP A C 1
ATOM 867 O O . ASP A 1 102 ? -12.761 -3.191 29.542 1.00 52.22 102 ASP A O 1
ATOM 871 N N . PHE A 1 103 ? -12.469 -2.511 31.655 1.00 54.22 103 PHE A N 1
ATOM 872 C CA . PHE A 1 103 ? -11.544 -1.418 31.318 1.00 54.22 103 PHE A CA 1
ATOM 873 C C . PHE A 1 103 ? -10.122 -1.912 31.045 1.00 54.22 103 PHE A C 1
ATOM 875 O O . PHE A 1 103 ? -9.445 -1.381 30.164 1.00 54.22 103 PHE A O 1
ATOM 882 N N . ILE A 1 104 ? -9.690 -2.981 31.722 1.00 59.81 104 ILE A N 1
ATOM 883 C CA . ILE A 1 104 ? -8.415 -3.651 31.427 1.00 59.81 104 ILE A CA 1
ATOM 884 C C . ILE A 1 104 ? -8.407 -4.167 29.974 1.00 59.81 104 ILE A C 1
ATOM 886 O O . ILE A 1 104 ? -7.378 -4.088 29.299 1.00 59.81 104 ILE A O 1
ATOM 890 N N . GLN A 1 105 ? -9.557 -4.612 29.450 1.00 65.44 105 GLN A N 1
ATOM 891 C CA . GLN A 1 105 ? -9.681 -5.080 28.064 1.00 65.44 105 GLN A CA 1
ATOM 892 C C . GLN A 1 105 ? -9.589 -3.960 27.016 1.00 65.44 105 GLN A C 1
ATOM 894 O O . GLN A 1 105 ? -9.038 -4.199 25.940 1.00 65.44 105 GLN A O 1
ATOM 899 N N . VAL A 1 106 ? -10.067 -2.743 27.305 1.00 68.56 106 VAL A N 1
ATOM 900 C CA . VAL A 1 106 ? -9.943 -1.590 26.386 1.00 68.56 106 VAL A CA 1
ATOM 901 C C . VAL A 1 106 ? -8.481 -1.176 26.255 1.00 68.56 106 VAL A C 1
ATOM 903 O O . VAL A 1 106 ? -7.970 -1.080 25.141 1.00 68.56 106 VAL A O 1
ATOM 906 N N . SER A 1 107 ? -7.785 -1.010 27.382 1.00 70.50 107 SER A N 1
ATOM 907 C CA . SER A 1 107 ? -6.367 -0.633 27.409 1.00 70.50 107 SER A CA 1
ATOM 908 C C . SER A 1 107 ? -5.485 -1.683 26.728 1.00 70.50 107 SER A C 1
ATOM 910 O O . SER A 1 107 ? -4.592 -1.340 25.953 1.00 70.50 107 SER A O 1
ATOM 912 N N . ALA A 1 108 ? -5.761 -2.972 26.962 1.00 79.75 108 ALA A N 1
ATOM 913 C CA . ALA A 1 108 ? -5.078 -4.068 26.277 1.00 79.75 108 ALA A CA 1
ATOM 914 C C . ALA A 1 108 ? -5.353 -4.059 24.762 1.00 79.75 108 ALA A C 1
ATOM 916 O O . ALA A 1 108 ? -4.429 -4.205 23.964 1.00 79.75 108 ALA A O 1
ATOM 917 N N . THR A 1 109 ? -6.603 -3.815 24.356 1.00 82.19 109 THR A N 1
ATOM 918 C CA . THR A 1 109 ? -6.990 -3.709 22.941 1.00 82.19 109 THR A CA 1
ATOM 919 C C . THR A 1 109 ? -6.290 -2.543 22.246 1.00 82.19 109 THR A C 1
ATOM 921 O O . THR A 1 109 ? -5.752 -2.724 21.153 1.00 82.19 109 THR A O 1
ATOM 924 N N . ALA A 1 110 ? -6.254 -1.369 22.880 1.00 81.19 110 ALA A N 1
ATOM 925 C CA . ALA A 1 110 ? -5.567 -0.186 22.370 1.00 81.19 110 ALA A CA 1
ATOM 926 C C . ALA A 1 110 ? -4.073 -0.451 22.167 1.00 81.19 110 ALA A C 1
ATOM 928 O O . ALA A 1 110 ? -3.539 -0.193 21.088 1.00 81.19 110 ALA A O 1
ATOM 929 N N . TYR A 1 111 ? -3.424 -1.053 23.167 1.00 84.81 111 TYR A N 1
ATOM 930 C CA . TYR A 1 111 ? -2.018 -1.434 23.088 1.00 84.81 111 TYR A CA 1
ATOM 931 C C . TYR A 1 111 ? -1.741 -2.406 21.931 1.00 84.81 111 TYR A C 1
ATOM 933 O O . TYR A 1 111 ? -0.786 -2.221 21.174 1.00 84.81 111 TYR A O 1
ATOM 941 N N . GLU A 1 112 ? -2.573 -3.435 21.762 1.00 87.81 112 GLU A N 1
ATOM 942 C CA . GLU A 1 112 ? -2.404 -4.418 20.689 1.00 87.81 112 GLU A CA 1
ATOM 943 C C . GLU A 1 112 ? -2.597 -3.803 19.298 1.00 87.81 112 GLU A C 1
ATOM 945 O O . GLU A 1 112 ? -1.784 -4.050 18.409 1.00 87.81 112 GLU A O 1
ATOM 950 N N . LEU A 1 113 ? -3.631 -2.980 19.103 1.00 89.56 113 LEU A N 1
ATOM 951 C CA . LEU A 1 113 ? -3.876 -2.330 17.813 1.00 89.56 113 LEU A CA 1
ATOM 952 C C . LEU A 1 113 ? -2.814 -1.273 17.487 1.00 89.56 113 LEU A C 1
ATOM 954 O O . LEU A 1 113 ? -2.415 -1.130 16.331 1.00 89.56 113 LEU A O 1
ATOM 958 N N . GLU A 1 114 ? -2.292 -0.570 18.493 1.00 90.06 114 GLU A N 1
ATOM 959 C CA . GLU A 1 114 ? -1.167 0.342 18.299 1.00 90.06 114 GLU A CA 1
ATOM 960 C C . GLU A 1 114 ? 0.122 -0.406 17.941 1.00 90.06 114 GLU A C 1
ATOM 962 O O . GLU A 1 114 ? 0.877 0.033 17.067 1.00 90.06 114 GLU A O 1
ATOM 967 N N . LYS A 1 115 ? 0.374 -1.558 18.569 1.00 90.44 115 LYS A N 1
ATOM 968 C CA . LYS A 1 115 ? 1.497 -2.425 18.207 1.00 90.44 115 LYS A CA 1
ATOM 969 C C . LYS A 1 115 ? 1.390 -2.893 16.755 1.00 90.44 115 LYS A C 1
ATOM 971 O O . LYS A 1 115 ? 2.372 -2.763 16.024 1.00 90.44 115 LYS A O 1
ATOM 976 N N . ASP A 1 116 ? 0.224 -3.383 16.338 1.00 89.12 116 ASP A N 1
ATOM 977 C CA . ASP A 1 116 ? -0.023 -3.830 14.961 1.00 89.12 116 ASP A CA 1
ATOM 978 C C . ASP A 1 116 ? 0.163 -2.661 13.969 1.00 89.12 116 ASP A C 1
ATOM 980 O O . ASP A 1 116 ? 0.845 -2.798 12.951 1.00 89.12 116 ASP A O 1
ATOM 984 N N . TYR A 1 117 ? -0.331 -1.463 14.303 1.00 91.50 117 TYR A N 1
ATOM 985 C CA . TYR A 1 117 ? -0.101 -0.257 13.501 1.00 91.50 117 TYR A CA 1
ATOM 986 C C . TYR A 1 117 ? 1.389 0.087 13.366 1.00 91.50 117 TYR A C 1
ATOM 988 O O . TYR A 1 117 ? 1.864 0.431 12.283 1.00 91.50 117 TYR A O 1
ATOM 996 N N . ASN A 1 118 ? 2.150 0.007 14.457 1.00 90.50 118 ASN A N 1
ATOM 997 C CA . ASN A 1 118 ? 3.581 0.306 14.437 1.00 90.50 118 ASN A CA 1
ATOM 998 C C . ASN A 1 118 ? 4.372 -0.720 13.610 1.00 90.50 118 ASN A C 1
ATOM 1000 O O . ASN A 1 118 ? 5.368 -0.353 12.986 1.00 90.50 118 ASN A O 1
ATOM 1004 N N . GLN A 1 119 ? 3.927 -1.978 13.556 1.00 88.19 119 GLN A N 1
ATOM 1005 C CA . GLN A 1 119 ? 4.496 -2.974 12.644 1.00 88.19 119 GLN A CA 1
ATOM 1006 C C . GLN A 1 119 ? 4.246 -2.585 11.186 1.00 88.19 119 GLN A C 1
ATOM 1008 O O . GLN A 1 119 ? 5.205 -2.477 10.421 1.00 88.19 119 GLN A O 1
ATOM 1013 N N . LEU A 1 120 ? 3.000 -2.248 10.841 1.00 92.44 120 LEU A N 1
ATOM 1014 C CA . LEU A 1 120 ? 2.627 -1.774 9.505 1.00 92.44 120 LEU A CA 1
ATOM 1015 C C . LEU A 1 120 ? 3.447 -0.537 9.085 1.00 92.44 120 LEU A C 1
ATOM 1017 O O . LEU A 1 120 ? 3.848 -0.388 7.929 1.00 92.44 120 LEU A O 1
ATOM 1021 N N . MET A 1 121 ? 3.751 0.352 10.033 1.00 92.62 121 MET A N 1
ATOM 1022 C CA . MET A 1 121 ? 4.559 1.547 9.783 1.00 92.62 121 MET A CA 1
ATOM 1023 C C . MET A 1 121 ? 5.989 1.253 9.326 1.00 92.62 121 MET A C 1
ATOM 1025 O O . MET A 1 121 ? 6.542 2.038 8.550 1.00 92.62 121 MET A O 1
ATOM 1029 N N . ASN A 1 122 ? 6.590 0.149 9.771 1.00 89.06 122 ASN A N 1
ATOM 1030 C CA . ASN A 1 122 ? 7.938 -0.225 9.346 1.00 89.06 122 ASN A CA 1
ATOM 1031 C C . ASN A 1 122 ? 7.957 -0.551 7.850 1.00 89.06 122 ASN A C 1
ATOM 1033 O O . ASN A 1 122 ? 8.773 -0.001 7.105 1.00 89.06 122 ASN A O 1
ATOM 1037 N N . THR A 1 123 ? 7.005 -1.368 7.403 1.00 89.38 123 THR A N 1
ATOM 1038 C CA . THR A 1 123 ? 6.851 -1.748 5.996 1.00 89.38 123 THR A CA 1
ATOM 1039 C C . THR A 1 123 ? 6.448 -0.545 5.134 1.00 89.38 123 THR A C 1
ATOM 1041 O O . THR A 1 123 ? 7.011 -0.338 4.058 1.00 89.38 123 THR A O 1
ATOM 1044 N N . TYR A 1 124 ? 5.574 0.340 5.631 1.00 94.88 124 TYR A N 1
ATOM 1045 C CA . TYR A 1 124 ? 5.251 1.605 4.953 1.00 94.88 124 TYR A CA 1
ATOM 1046 C C . TYR A 1 124 ? 6.490 2.488 4.724 1.00 94.88 124 TYR A C 1
ATOM 1048 O O . TYR A 1 124 ? 6.667 3.030 3.634 1.00 94.88 124 TYR A O 1
ATOM 1056 N N . ASN A 1 125 ? 7.365 2.645 5.723 1.00 93.06 125 ASN A N 1
ATOM 1057 C CA . ASN A 1 125 ? 8.554 3.494 5.591 1.00 93.06 125 ASN A CA 1
ATOM 1058 C C . ASN A 1 125 ? 9.542 2.944 4.549 1.00 93.06 125 ASN A C 1
ATOM 1060 O O . ASN A 1 125 ? 10.166 3.724 3.820 1.00 93.06 125 ASN A O 1
ATOM 1064 N N . LEU A 1 126 ? 9.648 1.616 4.442 1.00 92.25 126 LEU A N 1
ATOM 1065 C CA . LEU A 1 126 ? 10.399 0.965 3.371 1.00 92.25 126 LEU A CA 1
ATOM 1066 C C . LEU A 1 126 ? 9.798 1.316 2.003 1.00 92.25 126 LEU A C 1
ATOM 1068 O O . LEU A 1 126 ? 10.508 1.828 1.138 1.00 92.25 126 LEU A O 1
ATOM 1072 N N . LEU A 1 127 ? 8.487 1.127 1.833 1.00 94.00 127 LEU A N 1
ATOM 1073 C CA . LEU A 1 127 ? 7.787 1.430 0.581 1.00 94.00 127 LEU A CA 1
ATOM 1074 C C . LEU A 1 127 ? 7.902 2.900 0.184 1.00 94.00 127 LEU A C 1
ATOM 1076 O O . LEU A 1 127 ? 8.188 3.204 -0.971 1.00 94.00 127 LEU A O 1
ATOM 1080 N N . LYS A 1 128 ? 7.739 3.821 1.134 1.00 93.75 128 LYS A N 1
ATOM 1081 C CA . LYS A 1 128 ? 7.912 5.259 0.901 1.00 93.75 128 LYS A CA 1
ATOM 1082 C C . LYS A 1 128 ? 9.309 5.583 0.364 1.00 93.75 128 LYS A C 1
ATOM 1084 O O . LYS A 1 128 ? 9.453 6.410 -0.535 1.00 93.75 128 LYS A O 1
ATOM 1089 N N . THR A 1 129 ? 10.333 4.925 0.898 1.00 90.19 129 THR A N 1
ATOM 1090 C CA . THR A 1 129 ? 11.717 5.122 0.448 1.00 90.19 129 THR A CA 1
ATOM 1091 C C . THR A 1 129 ? 11.910 4.569 -0.959 1.00 90.19 129 THR A C 1
ATOM 1093 O O . THR A 1 129 ? 12.487 5.237 -1.811 1.00 90.19 129 THR A O 1
ATOM 1096 N N . MET A 1 130 ? 11.377 3.376 -1.228 1.00 91.00 130 MET A N 1
ATOM 1097 C CA . MET A 1 130 ? 11.464 2.758 -2.548 1.00 91.00 130 MET A CA 1
ATOM 1098 C C . MET A 1 130 ? 10.741 3.583 -3.614 1.00 91.00 130 MET A C 1
ATOM 1100 O O . MET A 1 130 ? 11.314 3.826 -4.667 1.00 91.00 130 MET A O 1
ATOM 1104 N N . ILE A 1 131 ? 9.527 4.069 -3.342 1.00 86.25 131 ILE A N 1
ATOM 1105 C CA . ILE A 1 131 ? 8.746 4.794 -4.351 1.00 86.25 131 ILE A CA 1
ATOM 1106 C C . ILE A 1 131 ? 9.341 6.161 -4.696 1.00 86.25 131 ILE A C 1
ATOM 1108 O O . ILE A 1 131 ? 9.309 6.563 -5.851 1.00 86.25 131 ILE A O 1
ATOM 1112 N N . THR A 1 132 ? 9.973 6.831 -3.727 1.00 82.81 132 THR A N 1
ATOM 1113 C CA . THR A 1 132 ? 10.724 8.073 -3.983 1.00 82.81 132 THR A CA 1
ATOM 1114 C C . THR A 1 132 ? 11.845 7.849 -5.005 1.00 82.81 132 THR A C 1
ATOM 1116 O O . THR A 1 132 ? 12.133 8.726 -5.810 1.00 82.81 132 THR A O 1
ATOM 1119 N N . ASN A 1 133 ? 12.455 6.661 -5.006 1.00 75.44 133 ASN A N 1
ATOM 1120 C CA . ASN A 1 133 ? 13.541 6.317 -5.923 1.00 75.44 133 ASN A CA 1
ATOM 1121 C C . ASN A 1 133 ? 13.056 5.869 -7.312 1.00 75.44 133 ASN A C 1
ATOM 1123 O O . ASN A 1 133 ? 13.882 5.754 -8.212 1.00 75.44 133 ASN A O 1
ATOM 1127 N N . LEU A 1 134 ? 11.757 5.599 -7.491 1.00 72.62 134 LEU A N 1
ATOM 1128 C CA . LEU A 1 134 ? 11.172 5.277 -8.799 1.00 72.62 134 LEU A CA 1
ATOM 1129 C C . LEU A 1 134 ? 11.010 6.518 -9.694 1.00 72.62 134 LEU A C 1
ATOM 1131 O O . LEU A 1 134 ? 10.693 6.350 -10.862 1.00 72.62 134 LEU A O 1
ATOM 1135 N N . ASP A 1 135 ? 11.204 7.735 -9.162 1.00 64.88 135 ASP A N 1
ATOM 1136 C CA . ASP A 1 135 ? 10.965 9.021 -9.854 1.00 64.88 135 ASP A CA 1
ATOM 1137 C C . ASP A 1 135 ? 9.604 9.083 -10.580 1.00 64.88 135 ASP A C 1
ATOM 1139 O O . ASP A 1 135 ? 9.412 9.736 -11.604 1.00 64.88 135 ASP A O 1
ATOM 1143 N N . ILE A 1 136 ? 8.623 8.365 -10.032 1.00 67.56 136 ILE A N 1
ATOM 1144 C CA . ILE A 1 136 ? 7.241 8.365 -10.495 1.00 67.56 136 ILE A CA 1
ATOM 1145 C C . ILE A 1 136 ? 6.444 9.358 -9.661 1.00 67.56 136 ILE A C 1
ATOM 1147 O O . ILE A 1 136 ? 6.595 9.432 -8.443 1.00 67.56 136 ILE A O 1
ATOM 1151 N N . SER A 1 137 ? 5.506 10.068 -10.289 1.00 75.00 137 SER A N 1
ATOM 1152 C CA . SER A 1 137 ? 4.556 10.960 -9.606 1.00 75.00 137 SER A CA 1
ATOM 1153 C C . SER A 1 137 ? 3.502 10.201 -8.777 1.00 75.00 137 SER A C 1
ATOM 1155 O O . SER A 1 137 ? 2.373 10.667 -8.617 1.00 75.00 137 SER A O 1
ATOM 1157 N N . ILE A 1 138 ? 3.826 8.989 -8.325 1.00 80.94 138 ILE A N 1
ATOM 1158 C CA . ILE A 1 138 ? 2.949 8.105 -7.571 1.00 80.94 138 ILE A CA 1
ATOM 1159 C C . ILE A 1 138 ? 3.437 8.115 -6.125 1.00 80.94 138 ILE A C 1
ATOM 1161 O O . ILE A 1 138 ? 4.519 7.631 -5.810 1.00 80.94 138 ILE A O 1
ATOM 1165 N N . GLU A 1 139 ? 2.621 8.665 -5.232 1.00 86.38 139 GLU A N 1
ATOM 1166 C CA . GLU A 1 139 ? 2.905 8.702 -3.799 1.00 86.38 139 GLU A CA 1
ATOM 1167 C C . GLU A 1 139 ? 2.137 7.599 -3.071 1.00 86.38 139 GLU A C 1
ATOM 1169 O O . GLU A 1 139 ? 0.947 7.393 -3.329 1.00 86.38 139 GLU A O 1
ATOM 1174 N N . ILE A 1 140 ? 2.798 6.931 -2.117 1.00 91.19 140 ILE A N 1
ATOM 1175 C CA . ILE A 1 140 ? 2.119 6.053 -1.160 1.00 91.19 140 ILE A CA 1
ATOM 1176 C C . ILE A 1 140 ? 1.637 6.850 0.064 1.00 91.19 140 ILE A C 1
ATOM 1178 O O . ILE A 1 140 ? 2.420 7.526 0.734 1.00 91.19 140 ILE A O 1
ATOM 1182 N N . LYS A 1 141 ? 0.344 6.769 0.383 1.00 93.19 141 LYS A N 1
ATOM 1183 C CA . LYS A 1 141 ? -0.249 7.381 1.575 1.00 93.19 141 LYS A CA 1
ATOM 1184 C C . LYS A 1 141 ? -0.039 6.488 2.787 1.00 93.19 141 LYS A C 1
ATOM 1186 O O . LYS A 1 141 ? 0.076 5.276 2.675 1.00 93.19 141 LYS A O 1
ATOM 1191 N N . LYS A 1 142 ? -0.025 7.117 3.957 1.00 94.56 142 LYS A N 1
ATOM 1192 C CA . LYS A 1 142 ? 0.039 6.458 5.261 1.00 94.56 142 LYS A CA 1
ATOM 1193 C C . LYS A 1 142 ? -1.372 6.223 5.801 1.00 94.56 142 LYS A C 1
ATOM 1195 O O . LYS A 1 142 ? -2.191 7.141 5.748 1.00 94.56 142 LYS A O 1
ATOM 1200 N N . LEU A 1 143 ? -1.621 5.060 6.406 1.00 94.62 143 LEU A N 1
ATOM 1201 C CA . LEU A 1 143 ? -2.848 4.810 7.169 1.00 94.62 143 LEU A CA 1
ATOM 1202 C C . LEU A 1 143 ? -2.965 5.809 8.333 1.00 94.62 143 LEU A C 1
ATOM 1204 O O . LEU A 1 143 ? -2.054 5.916 9.163 1.00 94.62 143 LEU A O 1
ATOM 1208 N N . SER A 1 144 ? -4.091 6.520 8.422 1.00 93.00 144 SER A N 1
ATOM 1209 C CA . SER A 1 144 ? -4.367 7.391 9.568 1.00 93.00 144 SER A CA 1
ATOM 1210 C C . SER A 1 144 ? -4.622 6.564 10.832 1.00 93.00 144 SER A C 1
ATOM 1212 O O . SER A 1 144 ? -5.254 5.513 10.774 1.00 93.00 144 SER A O 1
ATOM 1214 N N . LYS A 1 145 ? -4.169 7.059 11.990 1.00 90.75 145 LYS A N 1
ATOM 1215 C CA . LYS A 1 145 ? -4.493 6.478 13.306 1.00 90.75 145 LYS A CA 1
ATOM 1216 C C . LYS A 1 145 ? -5.911 6.823 13.779 1.00 90.75 145 LYS A C 1
ATOM 1218 O O . LYS A 1 145 ? -6.308 6.374 14.844 1.00 90.75 145 LYS A O 1
ATOM 1223 N N . ASP A 1 146 ? -6.678 7.605 13.021 1.00 90.88 146 ASP A N 1
ATOM 1224 C CA . ASP A 1 146 ? -7.976 8.131 13.468 1.00 90.88 146 ASP A CA 1
ATOM 1225 C C . ASP A 1 146 ? -8.981 7.050 13.894 1.00 90.88 146 ASP A C 1
ATOM 1227 O O . ASP A 1 146 ? -9.771 7.286 14.805 1.00 90.88 146 ASP A O 1
ATOM 1231 N N . TYR A 1 147 ? -8.911 5.848 13.312 1.00 88.44 147 TYR A N 1
ATOM 1232 C CA . TYR A 1 147 ? -9.760 4.718 13.712 1.00 88.44 147 TYR A CA 1
ATOM 1233 C C . TYR A 1 147 ? -9.484 4.215 15.144 1.00 88.44 147 TYR A C 1
ATOM 1235 O O . TYR A 1 147 ? -10.329 3.534 15.719 1.00 88.44 147 TYR A O 1
ATOM 1243 N N . LEU A 1 148 ? -8.333 4.562 15.733 1.00 89.00 148 LEU A N 1
ATOM 1244 C CA . LEU A 1 148 ? -7.964 4.230 17.113 1.00 89.00 148 LEU A CA 1
ATOM 1245 C C . LEU A 1 148 ? -8.438 5.274 18.128 1.00 89.00 148 LEU A C 1
ATOM 1247 O O . LEU A 1 148 ? -8.526 4.945 19.305 1.00 89.00 148 LEU A O 1
ATOM 1251 N N . LYS A 1 149 ? -8.794 6.494 17.696 1.00 88.19 149 LYS A N 1
ATOM 1252 C CA . LYS A 1 149 ? -9.239 7.583 18.588 1.00 88.19 149 LYS A CA 1
ATOM 1253 C C . LYS A 1 149 ? -10.328 7.186 19.587 1.00 88.19 149 LYS A C 1
ATOM 1255 O O . LYS A 1 149 ? -10.248 7.642 20.720 1.00 88.19 149 LYS A O 1
ATOM 1260 N N . PRO A 1 150 ? -11.334 6.357 19.238 1.00 85.50 150 PRO A N 1
ATOM 1261 C CA . PRO A 1 150 ? -12.334 5.945 20.218 1.00 85.50 150 PRO A CA 1
ATOM 1262 C C . PRO A 1 150 ? -11.714 5.267 21.447 1.00 85.50 150 PRO A C 1
ATOM 1264 O O . PRO A 1 150 ? -12.212 5.444 22.549 1.00 85.50 150 PRO A O 1
ATOM 1267 N N . LEU A 1 151 ? -10.607 4.537 21.282 1.00 83.69 151 LEU A N 1
ATOM 1268 C CA . LEU A 1 151 ? -9.932 3.804 22.359 1.00 83.69 151 LEU A CA 1
ATOM 1269 C C . LEU A 1 151 ? -9.192 4.710 23.354 1.00 83.69 151 LEU A C 1
ATOM 1271 O O . LEU A 1 151 ? -8.749 4.224 24.390 1.00 83.69 151 LEU A O 1
ATOM 1275 N N . GLU A 1 152 ? -9.057 6.002 23.051 1.00 84.06 152 GLU A N 1
ATOM 1276 C CA . GLU A 1 152 ? -8.483 7.005 23.954 1.00 84.06 152 GLU A CA 1
ATOM 1277 C C . GLU A 1 152 ? -9.497 7.460 25.023 1.00 84.06 152 GLU A C 1
ATOM 1279 O O . GLU A 1 152 ? -9.118 8.105 26.000 1.00 84.06 152 GLU A O 1
ATOM 1284 N N . GLU A 1 153 ? -10.779 7.110 24.860 1.00 82.69 153 GLU A N 1
ATOM 1285 C CA . GLU A 1 153 ? -11.856 7.560 25.737 1.00 82.69 153 GLU A CA 1
ATOM 1286 C C . GLU A 1 153 ? -12.030 6.688 26.978 1.00 82.69 153 GLU A C 1
ATOM 1288 O O . GLU A 1 153 ? -12.240 5.473 26.910 1.00 82.69 153 GLU A O 1
ATOM 1293 N N . TYR A 1 154 ? -12.027 7.354 28.132 1.00 72.88 154 TYR A N 1
ATOM 1294 C CA . TYR A 1 154 ? -12.272 6.731 29.430 1.00 72.88 154 TYR A CA 1
ATOM 1295 C C . TYR A 1 154 ? -13.767 6.580 29.732 1.00 72.88 154 TYR A C 1
ATOM 1297 O O . TYR A 1 154 ? -14.153 5.689 30.483 1.00 72.88 154 TYR A O 1
ATOM 1305 N N . GLU A 1 155 ? -14.628 7.420 29.153 1.00 75.69 155 GLU A N 1
ATOM 1306 C CA . GLU A 1 155 ? -16.078 7.315 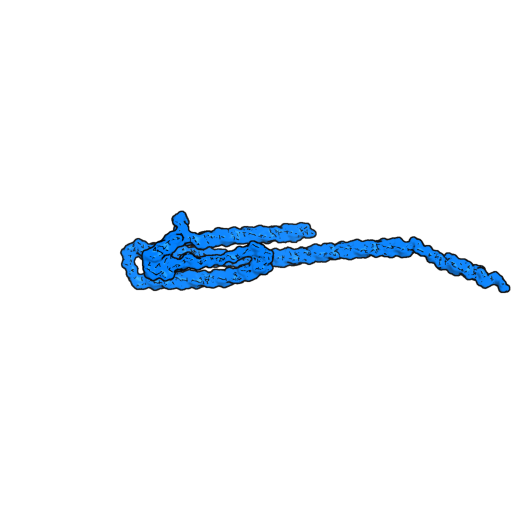29.323 1.00 75.69 155 GLU A CA 1
ATOM 1307 C C . GLU A 1 155 ? -16.708 6.499 28.193 1.00 75.69 155 GLU A C 1
ATOM 1309 O O . GLU A 1 155 ? -16.402 6.677 27.014 1.00 75.69 155 GLU A O 1
ATOM 1314 N N . PHE A 1 156 ? -17.625 5.593 28.543 1.00 71.56 156 PHE A N 1
ATOM 1315 C CA . PHE A 1 156 ? -18.222 4.699 27.554 1.00 71.56 156 PHE A CA 1
ATOM 1316 C C . PHE A 1 156 ? -19.096 5.427 26.527 1.00 71.56 156 PHE A C 1
ATOM 1318 O O . PHE A 1 156 ? -18.993 5.145 25.334 1.00 71.56 156 PHE A O 1
ATOM 1325 N N . GLU A 1 157 ? -19.940 6.357 26.967 1.00 76.31 157 GLU A N 1
ATOM 1326 C CA . GLU A 1 157 ? -20.809 7.098 26.046 1.00 76.31 157 GLU A CA 1
ATOM 1327 C C . GLU A 1 157 ? -19.986 7.896 25.030 1.00 76.31 157 GLU A C 1
ATOM 1329 O O . GLU A 1 157 ? -20.334 7.954 23.850 1.00 76.31 157 GLU A O 1
ATOM 1334 N N . GLU A 1 158 ? -18.836 8.414 25.458 1.00 82.25 158 GLU A N 1
ATOM 1335 C CA . GLU A 1 158 ? -17.908 9.134 24.595 1.00 82.25 158 GLU A CA 1
ATOM 1336 C C . GLU A 1 158 ? -17.177 8.192 23.623 1.00 82.25 158 GLU A C 1
ATOM 1338 O O . GLU A 1 158 ? -17.124 8.477 22.424 1.00 82.25 158 GLU A O 1
ATOM 1343 N N . PHE A 1 159 ? -16.730 7.014 24.083 1.00 81.38 159 PHE A N 1
ATOM 1344 C CA . PHE A 1 159 ? -16.239 5.940 23.205 1.00 81.38 159 PHE A CA 1
ATOM 1345 C C . PHE A 1 159 ? -17.273 5.597 22.122 1.00 81.38 159 PHE A C 1
ATOM 1347 O O . PHE A 1 159 ? -16.952 5.570 20.934 1.00 81.38 159 PHE A O 1
ATOM 1354 N N . LYS A 1 160 ? -18.528 5.351 22.519 1.00 78.25 160 LYS A N 1
ATOM 1355 C CA . LYS A 1 160 ? -19.615 4.938 21.621 1.00 78.25 160 LYS A CA 1
ATOM 1356 C C . LYS A 1 160 ? -19.932 6.026 20.604 1.00 78.25 160 LYS A C 1
ATOM 1358 O O . LYS A 1 160 ? -20.112 5.721 19.423 1.00 78.25 160 LYS A O 1
ATOM 1363 N N . ARG A 1 161 ? -19.971 7.285 21.048 1.00 84.44 161 ARG A N 1
ATOM 1364 C CA . ARG A 1 161 ? -20.152 8.454 20.185 1.00 84.44 161 ARG A CA 1
ATOM 1365 C C . ARG A 1 161 ? -19.034 8.536 19.148 1.00 84.44 161 ARG A C 1
ATOM 1367 O O . ARG A 1 161 ? -19.330 8.511 17.956 1.00 84.44 161 ARG A O 1
ATOM 1374 N N . LYS A 1 162 ? -17.767 8.536 19.577 1.00 84.69 162 LYS A N 1
ATOM 1375 C CA . LYS A 1 162 ? -16.610 8.625 18.670 1.00 84.69 162 LYS A CA 1
ATOM 1376 C C . LYS A 1 162 ? -16.499 7.434 17.726 1.00 84.69 162 LYS A C 1
ATOM 1378 O O . LYS A 1 162 ? -16.142 7.604 16.564 1.00 84.69 162 LYS A O 1
ATOM 1383 N N . TYR A 1 163 ? -16.811 6.230 18.197 1.00 83.25 163 TYR A N 1
ATOM 1384 C CA . TYR A 1 163 ? -16.815 5.048 17.345 1.00 83.25 163 TYR A CA 1
ATOM 1385 C C . TYR A 1 163 ? -17.874 5.169 16.246 1.00 83.25 163 TYR A C 1
ATOM 1387 O O . TYR A 1 163 ? -17.543 5.024 15.074 1.00 83.25 163 TYR A O 1
ATOM 1395 N N . ARG A 1 164 ? -19.112 5.546 16.595 1.00 82.50 164 ARG A N 1
ATOM 1396 C CA . ARG A 1 164 ? -20.189 5.785 15.618 1.00 82.50 164 ARG A CA 1
ATOM 1397 C C . ARG A 1 164 ? -19.884 6.918 14.641 1.00 82.50 164 ARG A C 1
ATOM 1399 O O . ARG A 1 164 ? -20.277 6.822 13.488 1.00 82.50 164 ARG A O 1
ATOM 1406 N N . GLU A 1 165 ? -19.179 7.958 15.075 1.00 85.88 165 GLU A N 1
ATOM 1407 C CA . GLU A 1 165 ? -18.729 9.052 14.200 1.00 85.88 165 GLU A CA 1
ATOM 1408 C C . GLU A 1 165 ? -17.684 8.604 13.174 1.00 85.88 165 GLU A C 1
ATOM 1410 O O . GLU A 1 165 ? -17.640 9.135 12.068 1.00 85.88 165 GLU A O 1
ATOM 1415 N N . ASN A 1 166 ? -16.865 7.614 13.530 1.00 84.50 166 ASN A N 1
ATOM 1416 C CA . ASN A 1 166 ? -15.865 7.027 12.643 1.00 84.50 166 ASN A CA 1
ATOM 1417 C C . ASN A 1 166 ? -16.414 5.870 11.795 1.00 84.50 166 ASN A C 1
ATOM 1419 O O . ASN A 1 166 ? -15.718 5.399 10.893 1.00 84.50 166 ASN A O 1
ATOM 1423 N N . LEU A 1 167 ? -17.618 5.382 12.097 1.00 85.38 167 LEU A N 1
ATOM 1424 C CA . LEU A 1 167 ? -18.238 4.259 11.412 1.00 85.38 167 LEU A CA 1
ATOM 1425 C C . LEU A 1 167 ? -18.891 4.698 10.108 1.00 85.38 167 LEU A C 1
ATOM 1427 O O . LEU A 1 167 ? -19.676 5.645 10.040 1.00 85.38 167 LEU A O 1
ATOM 1431 N N . ARG A 1 168 ? -18.652 3.895 9.084 1.00 84.62 168 ARG A N 1
ATOM 1432 C CA . ARG A 1 168 ? -19.432 3.903 7.867 1.00 84.62 168 ARG A CA 1
ATOM 1433 C C . ARG A 1 168 ? -20.675 3.035 8.079 1.00 84.62 168 ARG A C 1
ATOM 1435 O O . ARG A 1 168 ? -20.586 1.815 8.203 1.00 84.62 168 ARG A O 1
ATOM 1442 N N . ILE A 1 169 ? -21.837 3.678 8.182 1.00 77.44 169 ILE A N 1
ATOM 1443 C CA . ILE A 1 169 ? -23.075 3.061 8.697 1.00 77.44 169 ILE A CA 1
ATOM 1444 C C . ILE A 1 169 ? -23.579 1.893 7.831 1.00 77.44 169 ILE A C 1
ATOM 1446 O O . ILE A 1 169 ? -24.131 0.937 8.362 1.00 77.44 169 ILE A O 1
ATOM 1450 N N . ASP A 1 170 ? -23.403 1.956 6.512 1.00 80.88 170 ASP A N 1
ATOM 1451 C CA . ASP A 1 170 ? -23.852 0.923 5.566 1.00 80.88 170 ASP A CA 1
ATOM 1452 C C . ASP A 1 170 ? -23.042 -0.378 5.651 1.00 80.88 170 ASP A C 1
ATOM 1454 O O . ASP A 1 170 ? -23.583 -1.440 5.349 1.00 80.88 170 ASP A O 1
ATOM 1458 N N . LEU A 1 171 ? -21.777 -0.302 6.071 1.00 79.12 171 LEU A N 1
ATOM 1459 C CA . LEU A 1 171 ? -20.888 -1.462 6.202 1.00 79.12 171 LEU A CA 1
ATOM 1460 C C . LEU A 1 171 ? -20.646 -1.874 7.658 1.00 79.12 171 LEU A C 1
ATOM 1462 O O . LEU A 1 171 ? -20.207 -2.990 7.899 1.00 79.12 171 LEU A O 1
ATOM 1466 N N . ASN A 1 172 ? -20.967 -1.004 8.620 1.00 80.56 172 ASN A N 1
ATOM 1467 C CA . ASN A 1 172 ? -20.587 -1.154 10.026 1.00 80.56 172 ASN A CA 1
ATOM 1468 C C . ASN A 1 172 ? -19.064 -1.323 10.205 1.00 80.56 172 ASN A C 1
ATOM 1470 O O . ASN A 1 172 ? -18.600 -2.104 11.026 1.00 80.56 172 ASN A O 1
ATOM 1474 N N . GLU A 1 173 ? -18.275 -0.569 9.437 1.00 84.00 173 GLU A N 1
ATOM 1475 C CA . GLU A 1 173 ? -16.809 -0.616 9.475 1.00 84.00 173 GLU A CA 1
ATOM 1476 C C . GLU A 1 173 ? -16.228 0.797 9.632 1.00 84.00 173 GLU A C 1
ATOM 1478 O O . GLU A 1 173 ? -16.840 1.762 9.164 1.00 84.00 173 GLU A O 1
ATOM 1483 N N . PRO A 1 174 ? -15.058 0.979 10.276 1.00 89.12 174 PRO A N 1
ATOM 1484 C CA . PRO A 1 174 ? -14.426 2.291 10.364 1.00 89.12 174 PRO A CA 1
ATOM 1485 C C . PRO A 1 174 ? -14.076 2.847 8.977 1.00 89.12 174 PRO A C 1
ATOM 1487 O O . PRO A 1 174 ? -13.295 2.243 8.238 1.00 89.12 174 PRO A O 1
ATOM 1490 N N . GLU A 1 175 ? -14.578 4.039 8.652 1.00 91.06 175 GLU A N 1
ATOM 1491 C CA . GLU A 1 175 ? -14.422 4.671 7.332 1.00 91.06 175 GLU A CA 1
ATOM 1492 C C . GLU A 1 175 ? -12.949 4.816 6.935 1.00 91.06 175 GLU A C 1
ATOM 1494 O O . GLU A 1 175 ? -12.570 4.563 5.797 1.00 91.06 175 GLU A O 1
ATOM 1499 N N . VAL A 1 176 ? -12.091 5.167 7.896 1.00 92.19 176 VAL A N 1
ATOM 1500 C CA . VAL A 1 176 ? -10.642 5.323 7.688 1.00 92.19 176 VAL A CA 1
ATOM 1501 C C . VAL A 1 176 ? -9.992 4.025 7.220 1.00 92.19 176 VAL A C 1
ATOM 1503 O O . VAL A 1 176 ? -9.101 4.066 6.372 1.00 92.19 176 VAL A O 1
ATOM 1506 N N . LEU A 1 177 ? -10.415 2.884 7.771 1.00 92.94 177 LEU A N 1
ATOM 1507 C CA . LEU A 1 177 ? -9.918 1.588 7.336 1.00 92.94 177 LEU A CA 1
ATOM 1508 C C . LEU A 1 177 ? -10.457 1.313 5.929 1.00 92.94 177 LEU A C 1
ATOM 1510 O O . LEU A 1 177 ? -9.677 1.179 4.993 1.00 92.94 177 LEU A O 1
ATOM 1514 N N . PHE A 1 178 ? -11.771 1.346 5.733 1.00 93.12 178 PHE A N 1
ATOM 1515 C CA . PHE A 1 178 ? -12.373 1.037 4.435 1.00 93.12 178 PHE A CA 1
ATOM 1516 C C . PHE A 1 178 ? -11.807 1.891 3.280 1.00 93.12 178 PHE A C 1
ATOM 1518 O O . PHE A 1 178 ? -11.369 1.373 2.249 1.00 93.12 178 PHE A O 1
ATOM 1525 N N . SER A 1 179 ? -11.739 3.211 3.464 1.00 94.25 179 SER A N 1
ATOM 1526 C CA . SER A 1 179 ? -11.178 4.134 2.473 1.00 94.25 179 SER A CA 1
ATOM 1527 C C . SER A 1 179 ? -9.707 3.840 2.165 1.00 94.25 179 SER A C 1
ATOM 1529 O O . SER A 1 179 ? -9.268 3.982 1.020 1.00 94.25 179 SER A O 1
ATOM 1531 N N . TYR A 1 180 ? -8.928 3.412 3.161 1.00 96.12 180 TYR A N 1
ATOM 1532 C CA . TYR A 1 180 ? -7.528 3.064 2.946 1.00 96.12 180 TYR A CA 1
ATOM 1533 C C . TYR A 1 180 ? -7.373 1.757 2.159 1.00 96.12 180 TYR A C 1
ATOM 1535 O O . TYR A 1 180 ? -6.530 1.698 1.267 1.00 96.12 180 TYR A O 1
ATOM 1543 N N . GLN A 1 181 ? -8.227 0.759 2.390 1.00 94.81 181 GLN A N 1
ATOM 1544 C CA . GLN A 1 181 ? -8.260 -0.477 1.598 1.00 94.81 181 GLN A CA 1
ATOM 1545 C C . GLN A 1 181 ? -8.499 -0.199 0.103 1.00 94.81 181 GLN A C 1
ATOM 1547 O O . GLN A 1 181 ? -7.800 -0.728 -0.771 1.00 94.81 181 GLN A O 1
ATOM 1552 N N . LEU A 1 182 ? -9.454 0.685 -0.205 1.00 94.81 182 LEU A N 1
ATOM 1553 C CA . LEU A 1 182 ? -9.708 1.119 -1.582 1.00 94.81 182 LEU A CA 1
ATOM 1554 C C . LEU A 1 182 ? -8.509 1.859 -2.175 1.00 94.81 182 LEU A C 1
ATOM 1556 O O . LEU A 1 182 ? -8.118 1.599 -3.314 1.00 94.81 182 LEU A O 1
ATOM 1560 N N . TYR A 1 183 ? -7.902 2.752 -1.393 1.00 95.94 183 TYR A N 1
ATOM 1561 C CA . TYR A 1 183 ? -6.703 3.470 -1.804 1.00 95.94 183 TYR A CA 1
ATOM 1562 C C . TYR A 1 183 ? -5.550 2.516 -2.148 1.00 95.94 183 TYR A C 1
ATOM 1564 O O . TYR A 1 183 ? -4.906 2.697 -3.180 1.00 95.94 183 TYR A O 1
ATOM 1572 N N . LEU A 1 184 ? -5.300 1.488 -1.332 1.00 96.25 184 LEU A N 1
ATOM 1573 C CA . LEU A 1 184 ? -4.240 0.517 -1.605 1.00 96.25 184 LEU A CA 1
ATOM 1574 C C . LEU A 1 184 ? -4.499 -0.270 -2.896 1.00 96.25 184 LEU A C 1
ATOM 1576 O O . LEU A 1 184 ? -3.569 -0.512 -3.665 1.00 96.25 184 LEU A O 1
ATOM 1580 N N . THR A 1 185 ? -5.758 -0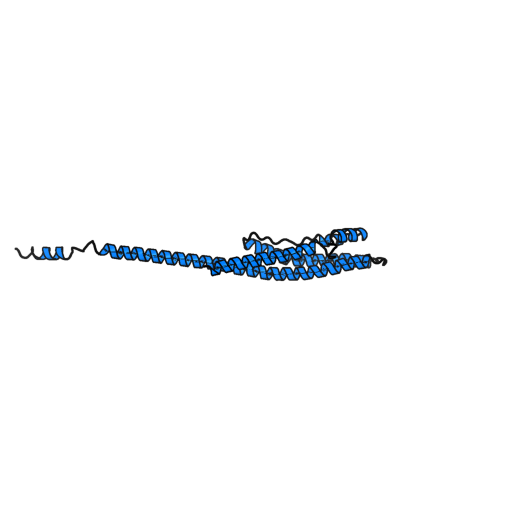.613 -3.166 1.00 95.81 185 THR A N 1
ATOM 1581 C CA . THR A 1 185 ? -6.151 -1.293 -4.409 1.00 95.81 185 THR A CA 1
ATOM 1582 C C . THR A 1 185 ? -5.892 -0.415 -5.638 1.00 95.81 185 THR A C 1
ATOM 1584 O O . THR A 1 185 ? -5.314 -0.867 -6.626 1.00 95.81 185 THR A O 1
ATOM 1587 N N . ASP A 1 186 ? -6.280 0.861 -5.580 1.00 95.31 186 ASP A N 1
ATOM 1588 C CA . ASP A 1 186 ? -6.012 1.833 -6.647 1.00 95.31 186 ASP A CA 1
ATOM 1589 C C . ASP A 1 186 ? -4.504 2.055 -6.851 1.00 95.31 186 ASP A C 1
ATOM 1591 O O . ASP A 1 186 ? -4.008 2.060 -7.980 1.00 95.31 186 ASP A O 1
ATOM 1595 N N . HIS A 1 187 ? -3.754 2.168 -5.755 1.00 94.56 187 HIS A N 1
ATOM 1596 C CA . HIS A 1 187 ? -2.303 2.324 -5.789 1.00 94.56 187 HIS A CA 1
ATOM 1597 C C . HIS A 1 187 ? -1.612 1.136 -6.463 1.00 94.56 187 HIS A C 1
ATOM 1599 O O . HIS A 1 187 ? -0.768 1.335 -7.336 1.00 94.56 187 HIS A O 1
ATOM 1605 N N . TYR A 1 188 ? -2.007 -0.094 -6.125 1.00 95.00 188 TYR A N 1
ATOM 1606 C CA . TYR A 1 188 ? -1.517 -1.301 -6.793 1.00 95.00 188 TYR A CA 1
ATOM 1607 C C . TYR A 1 188 ? -1.728 -1.235 -8.310 1.00 95.00 188 TYR A C 1
ATOM 1609 O O . TYR A 1 188 ? -0.788 -1.437 -9.081 1.00 95.00 188 TYR A O 1
ATOM 1617 N N . ASN A 1 189 ? -2.945 -0.890 -8.741 1.00 94.44 189 ASN A N 1
ATOM 1618 C CA . ASN A 1 189 ? -3.289 -0.822 -10.160 1.00 94.44 189 ASN A CA 1
ATOM 1619 C C . ASN A 1 189 ? -2.430 0.199 -10.915 1.00 94.44 189 ASN A C 1
ATOM 1621 O O . ASN A 1 189 ? -1.942 -0.109 -12.003 1.00 94.44 189 ASN A O 1
ATOM 1625 N N . LYS A 1 190 ? -2.181 1.371 -10.319 1.00 92.62 190 LYS A N 1
ATOM 1626 C CA . LYS A 1 190 ? -1.316 2.409 -10.902 1.00 92.62 190 LYS A CA 1
ATOM 1627 C C . LYS A 1 190 ? 0.112 1.925 -11.120 1.00 92.62 190 LYS A C 1
ATOM 1629 O O . LYS A 1 190 ? 0.699 2.186 -12.167 1.00 92.62 190 LYS A O 1
ATOM 1634 N N . ILE A 1 191 ? 0.674 1.202 -10.154 1.00 92.62 191 ILE A N 1
ATOM 1635 C CA . ILE A 1 191 ? 2.035 0.672 -10.285 1.00 92.62 191 ILE A CA 1
ATOM 1636 C C . ILE A 1 191 ? 2.085 -0.442 -11.335 1.00 92.62 191 ILE A C 1
ATOM 1638 O O . ILE A 1 191 ? 3.003 -0.472 -12.151 1.00 92.62 191 ILE A O 1
ATOM 1642 N N . VAL A 1 192 ? 1.085 -1.326 -11.376 1.00 94.69 192 VAL A N 1
ATOM 1643 C CA . VAL A 1 192 ? 0.984 -2.359 -12.420 1.00 94.69 192 VAL A CA 1
ATOM 1644 C C . VAL A 1 192 ? 0.888 -1.736 -13.813 1.00 94.69 192 VAL A C 1
ATOM 1646 O O . VAL A 1 192 ? 1.519 -2.223 -14.751 1.00 94.69 192 VAL A O 1
ATOM 1649 N N . GLU A 1 193 ? 0.116 -0.663 -13.972 1.00 93.75 193 GLU A N 1
ATOM 1650 C CA . GLU A 1 193 ? 0.028 0.080 -15.230 1.00 93.75 193 GLU A CA 1
ATOM 1651 C C . GLU A 1 193 ? 1.371 0.713 -15.610 1.00 93.75 193 GLU A C 1
ATOM 1653 O O . GLU A 1 193 ? 1.818 0.560 -16.746 1.00 93.75 193 GLU A O 1
ATOM 1658 N N . HIS A 1 194 ? 2.070 1.324 -14.653 1.00 92.19 194 HIS A N 1
ATOM 1659 C CA . HIS A 1 194 ? 3.409 1.862 -14.876 1.00 92.19 194 HIS A CA 1
ATOM 1660 C C . HIS A 1 194 ? 4.403 0.783 -15.345 1.00 92.19 194 HIS A C 1
ATOM 1662 O O . HIS A 1 194 ? 5.095 0.970 -16.345 1.00 92.19 194 HIS A O 1
ATOM 1668 N N . VAL A 1 195 ? 4.416 -0.389 -14.701 1.00 93.50 195 VAL A N 1
ATOM 1669 C CA . VAL A 1 195 ? 5.261 -1.524 -15.113 1.00 93.50 195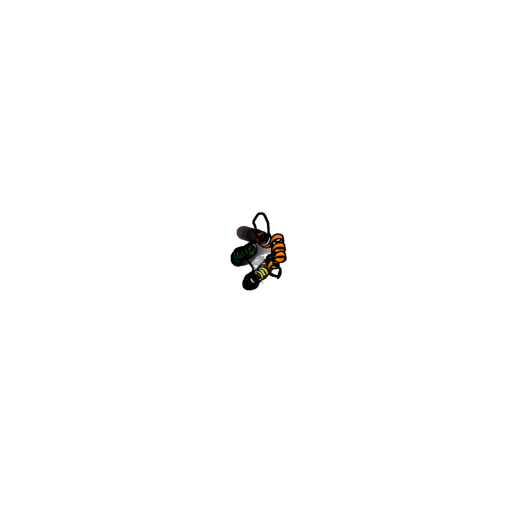 VAL A CA 1
ATOM 1670 C C . VAL A 1 195 ? 4.920 -2.001 -16.526 1.00 93.50 195 VAL A C 1
ATOM 1672 O O . VAL A 1 195 ? 5.822 -2.354 -17.289 1.00 93.50 195 VAL A O 1
ATOM 1675 N N . LYS A 1 196 ? 3.638 -2.017 -16.911 1.00 95.38 196 LYS A N 1
ATOM 1676 C CA . LYS A 1 196 ? 3.233 -2.360 -18.285 1.00 95.38 196 LYS A CA 1
ATOM 1677 C C . LYS A 1 196 ? 3.802 -1.365 -19.294 1.00 95.38 196 LYS A C 1
ATOM 1679 O O . LYS A 1 196 ? 4.403 -1.802 -20.269 1.00 95.38 196 LYS A O 1
ATOM 1684 N N . LEU A 1 197 ? 3.693 -0.064 -19.019 1.00 94.00 197 LEU A N 1
ATOM 1685 C CA . LEU A 1 197 ? 4.238 0.985 -19.887 1.00 94.00 197 LEU A CA 1
ATOM 1686 C C . LEU A 1 197 ? 5.754 0.842 -20.077 1.00 94.00 197 LEU A C 1
ATOM 1688 O O . LEU A 1 197 ? 6.227 0.906 -21.210 1.00 94.00 197 LEU A O 1
ATOM 1692 N N . LEU A 1 198 ? 6.504 0.581 -19.003 1.00 93.50 198 LEU A N 1
ATOM 1693 C CA . LEU A 1 198 ? 7.950 0.343 -19.089 1.00 93.50 198 LEU A CA 1
ATOM 1694 C C . LEU A 1 198 ? 8.284 -0.890 -19.942 1.00 93.50 198 LEU A C 1
ATOM 1696 O O . LEU A 1 198 ? 9.201 -0.860 -20.763 1.00 93.50 198 LEU A O 1
ATOM 1700 N N . ASN A 1 199 ? 7.531 -1.980 -19.778 1.00 95.06 199 ASN A N 1
ATOM 1701 C CA . ASN A 1 199 ? 7.723 -3.189 -20.581 1.00 95.06 199 ASN A CA 1
ATOM 1702 C C . ASN A 1 199 ? 7.408 -2.959 -22.064 1.00 95.06 199 ASN A C 1
ATOM 1704 O O . ASN A 1 199 ? 8.115 -3.486 -22.924 1.00 95.06 199 ASN A O 1
ATOM 1708 N N . ASP A 1 200 ? 6.368 -2.188 -22.371 1.00 96.88 200 ASP A N 1
ATOM 1709 C CA . ASP A 1 200 ? 6.009 -1.850 -23.748 1.00 96.88 200 ASP A CA 1
ATOM 1710 C C . ASP A 1 200 ? 7.081 -0.961 -24.394 1.00 96.88 200 ASP A C 1
ATOM 1712 O O . ASP A 1 200 ? 7.486 -1.223 -25.528 1.00 96.88 200 ASP A O 1
ATOM 1716 N N . GLN A 1 201 ? 7.618 0.015 -23.652 1.00 95.25 201 GLN A N 1
ATOM 1717 C CA . GLN A 1 201 ? 8.765 0.822 -24.082 1.00 95.25 201 GLN A CA 1
ATOM 1718 C C . GLN A 1 201 ? 9.987 -0.056 -24.364 1.00 95.25 201 GLN A C 1
ATOM 1720 O O . GLN A 1 201 ? 10.549 0.017 -25.455 1.00 95.25 201 GLN A O 1
ATOM 1725 N N . TYR A 1 202 ? 10.344 -0.951 -23.439 1.00 94.75 202 TYR A N 1
ATOM 1726 C CA . TYR A 1 202 ? 11.485 -1.857 -23.597 1.00 94.75 202 TYR A CA 1
ATOM 1727 C C . TYR A 1 202 ? 11.359 -2.749 -24.838 1.00 94.75 202 TYR A C 1
ATOM 1729 O O . TYR A 1 202 ? 12.329 -2.942 -25.562 1.00 94.75 202 TYR A O 1
ATOM 1737 N N . ARG A 1 203 ? 10.161 -3.284 -25.106 1.00 93.56 203 ARG A N 1
ATOM 1738 C CA . ARG A 1 203 ? 9.891 -4.143 -26.275 1.00 93.56 203 ARG A CA 1
ATOM 1739 C C . ARG A 1 203 ? 9.896 -3.391 -27.605 1.00 93.56 203 ARG A C 1
ATOM 1741 O O . ARG A 1 203 ? 9.978 -4.036 -28.647 1.00 93.56 203 ARG A O 1
ATOM 1748 N N . SER A 1 204 ? 9.718 -2.073 -27.574 1.00 93.62 204 SER A N 1
ATOM 1749 C CA . SER A 1 204 ? 9.644 -1.240 -28.778 1.00 93.62 204 SER A CA 1
ATOM 1750 C C . SER A 1 204 ? 11.011 -0.815 -29.331 1.00 93.62 204 SER A C 1
ATOM 1752 O O . SER A 1 204 ? 11.072 -0.364 -30.478 1.00 93.62 204 SER A O 1
ATOM 1754 N N . ILE A 1 205 ? 12.078 -0.966 -28.537 1.00 88.50 205 ILE A N 1
ATOM 1755 C CA . ILE A 1 205 ? 13.478 -0.682 -28.902 1.00 88.50 205 ILE A CA 1
ATOM 1756 C C . ILE A 1 205 ? 14.084 -1.869 -29.660 1.00 88.50 205 ILE A C 1
ATOM 1758 O O . ILE A 1 205 ? 14.753 -1.619 -30.697 1.00 88.50 205 ILE A O 1
#

Organism: Staphylococcus aureus (NCBI:txid1280)

pLDDT: mean 80.82, std 17.01, range [39.25, 96.88]